Protein AF-A0A9W9Z299-F1 (afdb_monomer_lite)

InterPro domains:
  IPR000742 EGF-like domain [PS00022] (90-101)
  IPR000742 EGF-like domain [PS01186] (90-101)

Foldseek 3Di:
DAQKKKWKFKDDLPTDIDIDGDHDDPDPVCVLVVQVVDCSQVHDPHPDDDDDDPPPIDMFMDIDDRPPDDAQALVVAALQQAGQDPVSFGHHDPQFDDRSSLRHHPDCQQAAFLQFQKWFAQAFQSDDRTPDGHGAPDKDWQWKQDPLDIGGNTFWMGGAAFWWKKKDKPVDTDTDTDHGDDGDRGPVSVLSNVVVRNVVPPDDDDSPDIMTMIMHTHHLPQQNLADRRQWGCNVSHTDGDPPFDDSRRPD

Sequence (251 aa):
MPGRTLTFKGCCPSGNIFHSSINNITNISDIHLWMFDNQDIGGSSGIWYTEWTHWLMDFSVKVEPCPHCTSPNCSGKTCYFGTCGIDGDCQCIRGYSGNDCSTRPSDSANYPSIQYPLILFPDTFFKGTPIKQVSPDTFEVFAKTSQNELVYTYKSMRTLCRRKVTFSRVDHNVQFELPIGRDIEDISSYMTVNDKEGNDLWINYSNAISLSFAVKVADNPTCTNCSDIGGSCCTGSCVCLPGHSGDNCES

Structure (mmCIF, N/CA/C/O backbone):
data_AF-A0A9W9Z299-F1
#
_entry.id   AF-A0A9W9Z299-F1
#
loop_
_atom_site.group_PDB
_atom_site.id
_atom_site.type_symbol
_atom_site.label_atom_id
_atom_site.label_alt_id
_atom_site.label_comp_id
_atom_site.label_asym_id
_atom_site.label_entity_id
_atom_site.label_seq_id
_atom_site.pdbx_PDB_ins_code
_atom_site.Cartn_x
_atom_site.Cartn_y
_atom_site.Cartn_z
_atom_site.occupancy
_atom_site.B_iso_or_equiv
_atom_site.auth_seq_id
_atom_site.auth_comp_id
_atom_site.auth_asym_id
_atom_site.auth_atom_id
_atom_site.pdbx_PDB_model_num
ATOM 1 N N . MET A 1 1 ? -3.390 -19.328 -15.444 1.00 51.25 1 MET A N 1
ATOM 2 C CA . MET A 1 1 ? -2.384 -19.309 -14.354 1.00 51.25 1 MET A CA 1
ATOM 3 C C . MET A 1 1 ? -1.945 -20.737 -14.013 1.00 51.25 1 MET A C 1
ATOM 5 O O . MET A 1 1 ? -2.332 -21.238 -12.966 1.00 51.25 1 MET A O 1
ATOM 9 N N . PRO A 1 2 ? -1.189 -21.430 -14.879 1.00 47.12 2 PRO A N 1
ATOM 10 C CA . PRO A 1 2 ? -0.832 -22.825 -14.620 1.00 47.12 2 PRO A CA 1
ATOM 11 C C . PRO A 1 2 ? 0.143 -22.934 -13.438 1.00 47.12 2 PRO A C 1
ATOM 13 O O . PRO A 1 2 ? 1.105 -22.168 -13.373 1.00 47.12 2 PRO A O 1
ATOM 16 N N . GLY A 1 3 ? -0.104 -23.864 -12.512 1.00 56.09 3 GLY A N 1
ATOM 17 C CA . GLY A 1 3 ? 0.827 -24.189 -11.423 1.00 56.09 3 GLY A CA 1
ATOM 18 C C . GLY A 1 3 ? 0.780 -23.259 -10.207 1.00 56.09 3 GLY A C 1
ATOM 19 O O . GLY A 1 3 ? 1.687 -23.301 -9.377 1.00 56.09 3 GLY A O 1
ATOM 20 N N . ARG A 1 4 ? -0.255 -22.416 -10.080 1.00 60.62 4 ARG A N 1
ATOM 21 C CA . ARG A 1 4 ? -0.474 -21.601 -8.874 1.00 60.62 4 ARG A CA 1
ATOM 22 C C . ARG A 1 4 ? -1.493 -22.266 -7.953 1.00 60.62 4 ARG A C 1
ATOM 24 O O . ARG A 1 4 ? -2.539 -22.726 -8.409 1.00 60.62 4 ARG A O 1
ATOM 31 N N . THR A 1 5 ? -1.198 -22.280 -6.658 1.00 63.25 5 THR A N 1
ATOM 32 C CA . THR A 1 5 ? -2.151 -22.696 -5.623 1.00 63.25 5 THR A CA 1
ATOM 33 C C . THR A 1 5 ? -2.977 -21.493 -5.200 1.00 63.25 5 THR A C 1
ATOM 35 O O . THR A 1 5 ? -2.432 -20.409 -5.002 1.00 63.25 5 THR A O 1
ATOM 38 N N . LEU A 1 6 ? -4.286 -21.668 -5.081 1.00 63.56 6 LEU A N 1
ATOM 39 C CA . LEU A 1 6 ? -5.179 -20.695 -4.478 1.00 63.56 6 LEU A CA 1
ATOM 40 C C . LEU A 1 6 ? -5.653 -21.176 -3.117 1.00 63.56 6 LEU A C 1
ATOM 42 O O . LEU A 1 6 ? -5.857 -22.369 -2.893 1.00 63.56 6 LEU A O 1
ATOM 46 N N . THR A 1 7 ? -5.873 -20.208 -2.244 1.00 62.00 7 THR A N 1
ATOM 47 C CA . THR A 1 7 ? -6.505 -20.387 -0.948 1.00 62.00 7 THR A CA 1
ATOM 48 C C . THR A 1 7 ? -7.821 -19.621 -0.956 1.00 62.00 7 THR A C 1
ATOM 50 O O . THR A 1 7 ? -7.849 -18.425 -1.252 1.00 62.00 7 THR A O 1
ATOM 53 N N . PHE A 1 8 ? -8.904 -20.322 -0.646 1.00 63.56 8 PHE A N 1
ATOM 54 C CA . PHE A 1 8 ? -10.254 -19.788 -0.544 1.00 63.56 8 PHE A CA 1
ATOM 55 C C . PHE A 1 8 ? -10.669 -19.755 0.917 1.00 63.56 8 PHE A C 1
ATOM 57 O O . PHE A 1 8 ? -10.467 -20.727 1.646 1.00 63.56 8 PHE A O 1
ATOM 64 N N . LYS A 1 9 ? -11.289 -18.654 1.329 1.00 59.56 9 LYS A N 1
ATOM 65 C CA . LYS A 1 9 ? -11.904 -18.528 2.646 1.00 59.56 9 LYS A CA 1
ATOM 66 C C . LYS A 1 9 ? -13.344 -18.068 2.487 1.00 59.56 9 LYS A C 1
ATOM 68 O O . LYS A 1 9 ? -13.595 -17.010 1.906 1.00 59.56 9 LYS A O 1
ATOM 73 N N . GLY A 1 10 ? -14.278 -18.880 2.976 1.00 53.56 10 GLY A N 1
ATOM 74 C CA . GLY A 1 10 ? -15.703 -18.550 2.968 1.00 53.56 10 GLY A CA 1
ATOM 75 C C . GLY A 1 10 ? -16.086 -17.803 4.240 1.00 53.56 10 GLY A C 1
ATOM 76 O O . GLY A 1 10 ? -15.861 -18.357 5.304 1.00 53.56 10 GLY A O 1
ATOM 77 N N . CYS A 1 11 ? -16.645 -16.593 4.100 1.00 55.16 11 CYS A N 1
ATOM 78 C CA . CYS A 1 11 ? -17.264 -15.724 5.114 1.00 55.16 11 CYS A CA 1
ATOM 79 C C . CYS A 1 11 ? -16.615 -15.670 6.521 1.00 55.16 11 CYS A C 1
ATOM 81 O O . CYS A 1 11 ? -16.591 -16.642 7.272 1.00 55.16 11 CYS A O 1
ATOM 83 N N . CYS A 1 12 ? -16.240 -14.451 6.931 1.00 47.66 12 CYS A N 1
ATOM 84 C CA . CYS A 1 12 ? -15.819 -14.075 8.285 1.00 47.66 12 CYS A CA 1
ATOM 85 C C . CYS A 1 12 ? -14.468 -14.656 8.778 1.00 47.66 12 CYS A C 1
ATOM 87 O O . CYS A 1 12 ? -13.979 -15.674 8.294 1.00 47.66 12 CYS A O 1
ATOM 89 N N . PRO A 1 13 ? -13.846 -14.005 9.779 1.00 41.41 13 PRO A N 1
ATOM 90 C CA . PRO A 1 13 ? -12.617 -14.423 10.462 1.00 41.41 13 PRO A CA 1
ATOM 91 C C . PRO A 1 13 ? -12.447 -15.911 10.792 1.00 41.41 13 PRO A C 1
ATOM 93 O O . PRO A 1 13 ? -11.350 -16.446 10.645 1.00 41.41 13 PRO A O 1
ATOM 96 N N . SER A 1 14 ? -13.529 -16.567 11.212 1.00 46.19 14 SER A N 1
ATOM 97 C CA . SER A 1 14 ? -13.594 -17.976 11.621 1.00 46.19 14 SER A CA 1
ATOM 98 C C . SER A 1 14 ? -14.082 -18.916 10.512 1.00 46.19 14 SER A C 1
ATOM 100 O O . SER A 1 14 ? -14.388 -20.076 10.780 1.00 46.19 14 SER A O 1
ATOM 102 N N . GLY A 1 15 ? -14.185 -18.414 9.282 1.00 53.38 15 GLY A N 1
ATOM 103 C CA . GLY A 1 15 ? -14.581 -19.178 8.112 1.00 53.38 15 GLY A CA 1
ATOM 104 C C . GLY A 1 15 ? -13.608 -20.304 7.776 1.00 53.38 15 GLY A C 1
ATOM 105 O O . GLY A 1 15 ? -12.403 -20.206 8.020 1.00 53.38 15 GLY A O 1
ATOM 106 N N . ASN A 1 16 ? -14.131 -21.378 7.186 1.00 54.75 16 ASN A N 1
ATOM 107 C CA . ASN A 1 16 ? -13.312 -22.501 6.740 1.00 54.75 16 ASN A CA 1
ATOM 108 C C . ASN A 1 16 ? -12.339 -22.061 5.630 1.00 54.75 16 ASN A C 1
ATOM 110 O O . ASN A 1 16 ? -12.709 -21.297 4.731 1.00 54.75 16 ASN A O 1
ATOM 114 N N . ILE A 1 17 ? -11.104 -22.567 5.699 1.00 59.78 17 ILE A N 1
ATOM 115 C CA . ILE A 1 17 ? -10.032 -22.300 4.733 1.00 59.78 17 ILE A CA 1
ATOM 116 C C . ILE A 1 17 ? -9.823 -23.542 3.867 1.00 59.78 17 ILE A C 1
ATOM 118 O O . ILE A 1 17 ? -9.640 -24.644 4.383 1.00 59.78 17 ILE A O 1
ATOM 122 N N . PHE A 1 18 ? -9.802 -23.345 2.552 1.00 61.00 18 PHE A N 1
ATOM 123 C CA . PHE A 1 18 ? -9.637 -24.402 1.559 1.00 61.00 18 PHE A CA 1
ATOM 124 C C . PHE A 1 18 ? -8.477 -24.072 0.622 1.00 61.00 18 PHE A C 1
ATOM 126 O O . PHE A 1 18 ? -8.319 -22.926 0.205 1.00 61.00 18 PHE A O 1
ATOM 133 N N . HIS A 1 19 ? -7.680 -25.073 0.254 1.00 61.59 19 HIS A N 1
ATOM 134 C CA . HIS A 1 19 ? -6.548 -24.920 -0.663 1.00 61.59 19 HIS A CA 1
ATOM 135 C C . HIS A 1 19 ? -6.780 -25.739 -1.932 1.00 61.59 19 HIS A C 1
ATOM 137 O O . HIS A 1 19 ? -7.192 -26.894 -1.846 1.00 61.59 19 HIS A O 1
ATOM 143 N N . SER A 1 20 ? -6.487 -25.173 -3.105 1.00 59.75 20 SER A N 1
ATOM 144 C CA . SER A 1 20 ? -6.583 -25.898 -4.377 1.00 59.75 20 SER A CA 1
ATOM 145 C C . SER A 1 20 ? -5.561 -25.416 -5.407 1.00 59.75 20 SER A C 1
ATOM 147 O O . SER A 1 20 ? -5.263 -24.226 -5.499 1.00 59.75 20 SER A O 1
ATOM 149 N N . SER A 1 21 ? -5.003 -26.338 -6.193 1.00 59.91 21 SER A N 1
ATOM 150 C CA . SER A 1 21 ? -4.062 -26.029 -7.276 1.00 59.91 21 SER A CA 1
ATOM 151 C C . SER A 1 21 ? -4.802 -25.852 -8.598 1.00 59.91 21 SER A C 1
ATOM 153 O O . SER A 1 21 ? -5.547 -26.729 -9.027 1.00 59.91 21 SER A O 1
ATOM 155 N N . ILE A 1 22 ? -4.569 -24.727 -9.276 1.00 56.88 22 ILE A N 1
ATOM 156 C CA . ILE A 1 22 ? -5.253 -24.414 -10.528 1.00 56.88 22 ILE A CA 1
ATOM 157 C C . ILE A 1 22 ? -4.383 -24.764 -11.725 1.00 56.88 22 ILE A C 1
ATOM 159 O O . ILE A 1 22 ? -3.324 -24.173 -11.947 1.00 56.88 22 ILE A O 1
ATOM 163 N N . ASN A 1 23 ? -4.920 -25.643 -12.567 1.00 54.34 23 ASN A N 1
ATOM 164 C CA . ASN A 1 23 ? -4.335 -25.960 -13.867 1.00 54.34 23 ASN A CA 1
ATOM 165 C C . ASN A 1 23 ? -5.161 -25.408 -15.046 1.00 54.34 23 ASN A C 1
ATOM 167 O O . ASN A 1 23 ? -4.580 -25.122 -16.088 1.00 54.34 23 ASN A O 1
ATOM 171 N N . ASN A 1 24 ? -6.469 -25.153 -14.866 1.00 52.16 24 ASN A N 1
ATOM 172 C CA . ASN A 1 24 ? -7.410 -24.878 -15.969 1.00 52.16 24 ASN A CA 1
ATOM 173 C C . ASN A 1 24 ? -8.216 -23.565 -15.864 1.00 52.16 24 ASN A C 1
ATOM 175 O O . ASN A 1 24 ? -9.194 -23.408 -16.589 1.00 52.16 24 ASN A O 1
ATOM 179 N N . ILE A 1 25 ? -7.829 -22.597 -15.021 1.00 51.66 25 ILE A N 1
ATOM 180 C CA . ILE A 1 25 ? -8.452 -21.258 -15.062 1.00 51.66 25 ILE A CA 1
ATOM 181 C C . ILE A 1 25 ? -7.645 -20.339 -15.982 1.00 51.66 25 ILE A C 1
ATOM 183 O O . ILE A 1 25 ? -6.499 -19.954 -15.696 1.00 51.66 25 ILE A O 1
ATOM 187 N N . THR A 1 26 ? -8.271 -20.002 -17.108 1.00 46.88 26 THR A N 1
ATOM 188 C CA . THR A 1 26 ? -7.786 -19.048 -18.111 1.00 46.88 26 THR A CA 1
ATOM 189 C C . THR A 1 26 ? -8.277 -17.624 -17.846 1.00 46.88 26 THR A C 1
ATOM 191 O O . THR A 1 26 ? -7.596 -16.688 -18.256 1.00 46.88 26 THR A O 1
ATOM 194 N N . ASN A 1 27 ? -9.381 -17.448 -17.107 1.00 48.78 27 ASN A N 1
ATOM 195 C CA . ASN A 1 27 ? -9.956 -16.145 -16.771 1.00 48.78 27 ASN A CA 1
ATOM 196 C C . ASN A 1 27 ? -10.370 -16.058 -15.289 1.00 48.78 27 ASN A C 1
ATOM 198 O O . ASN A 1 27 ? -11.120 -16.896 -14.797 1.00 48.78 27 ASN A O 1
ATOM 202 N N . ILE A 1 28 ? -9.891 -15.032 -14.578 1.00 51.31 28 ILE A N 1
ATOM 203 C CA . ILE A 1 28 ? -10.188 -14.807 -13.154 1.00 51.31 28 ILE A CA 1
ATOM 204 C C . ILE A 1 28 ? -11.624 -14.317 -12.915 1.00 51.31 28 ILE A C 1
ATOM 206 O O . ILE A 1 28 ? -12.142 -14.474 -11.813 1.00 51.31 28 ILE A O 1
ATOM 210 N N . SER A 1 29 ? -12.280 -13.759 -13.939 1.00 46.81 29 SER A N 1
ATOM 211 C CA . SER A 1 29 ? -13.658 -13.258 -13.851 1.00 46.81 29 SER A CA 1
ATOM 212 C C . SER A 1 29 ? -14.671 -14.355 -13.502 1.00 46.81 29 SER A C 1
ATOM 214 O O . SER A 1 29 ? -15.644 -14.074 -12.810 1.00 46.81 29 SER A O 1
ATOM 216 N N . ASP A 1 30 ? -14.399 -15.607 -13.882 1.00 53.06 30 ASP A N 1
ATOM 217 C CA . ASP A 1 30 ? -15.306 -16.751 -13.698 1.00 53.06 30 ASP A CA 1
ATOM 218 C C . ASP A 1 30 ? -14.888 -17.662 -12.537 1.00 53.06 30 ASP A C 1
ATOM 220 O O . ASP A 1 30 ? -15.377 -18.780 -12.392 1.00 53.06 30 ASP A O 1
ATOM 224 N N . ILE A 1 31 ? -13.966 -17.205 -11.684 1.00 58.47 31 ILE A N 1
ATOM 225 C CA . ILE A 1 31 ? -13.416 -18.034 -10.607 1.00 58.47 31 ILE A CA 1
ATOM 226 C C . ILE A 1 31 ? -14.482 -18.475 -9.599 1.00 58.47 31 ILE A C 1
ATOM 228 O O . ILE A 1 31 ? -14.431 -19.593 -9.098 1.00 58.47 31 IL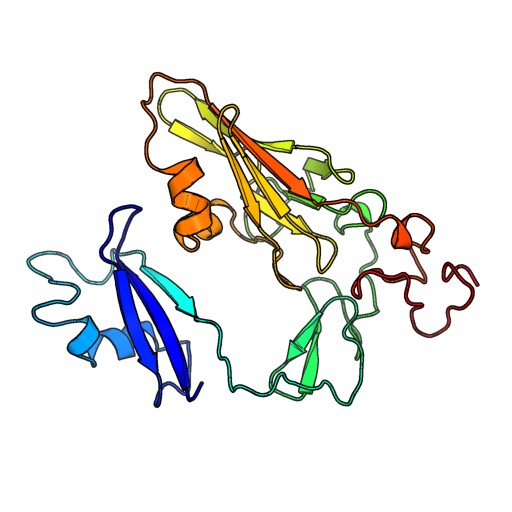E A O 1
ATOM 232 N N . HIS A 1 32 ? -15.480 -17.621 -9.369 1.00 55.06 32 HIS A N 1
ATOM 233 C CA . HIS A 1 32 ? -16.642 -17.919 -8.543 1.00 55.06 32 HIS A CA 1
ATOM 234 C C . HIS A 1 32 ? -17.490 -19.055 -9.139 1.00 55.06 32 HIS A C 1
ATOM 236 O O . HIS A 1 32 ? -17.930 -19.916 -8.391 1.00 55.06 32 HIS A O 1
ATOM 242 N N . LEU A 1 33 ? -17.657 -19.117 -10.469 1.00 57.88 33 LEU A N 1
ATOM 243 C CA . LEU A 1 33 ? -18.349 -20.214 -11.162 1.00 57.88 33 LEU A CA 1
ATOM 244 C C . LEU A 1 33 ? -17.532 -21.507 -11.115 1.00 57.88 33 LEU A C 1
ATOM 246 O O . LEU A 1 33 ? -18.054 -22.557 -10.753 1.00 57.88 33 LEU A O 1
ATOM 250 N N . TRP A 1 34 ? -16.228 -21.413 -11.389 1.00 60.16 34 TRP A N 1
ATOM 251 C CA . TRP A 1 34 ? -15.322 -22.561 -11.343 1.00 60.16 34 TRP A CA 1
ATOM 252 C C . TRP A 1 34 ? -15.321 -23.254 -9.973 1.00 60.16 34 TRP A C 1
ATOM 254 O O . TRP A 1 34 ? -15.270 -24.481 -9.909 1.00 60.16 34 TRP A O 1
ATOM 264 N N . MET A 1 35 ? -15.418 -22.498 -8.873 1.00 57.81 35 MET A N 1
ATOM 265 C CA . MET A 1 35 ? -15.508 -23.067 -7.522 1.00 57.81 35 MET A CA 1
ATOM 266 C C . MET A 1 35 ? -16.731 -23.976 -7.332 1.00 57.81 35 MET A C 1
ATOM 268 O O . MET A 1 35 ? -16.624 -24.969 -6.615 1.00 57.81 35 MET A O 1
ATOM 272 N N . PHE A 1 36 ? -17.867 -23.668 -7.968 1.00 54.81 36 PHE A N 1
ATOM 273 C CA . PHE A 1 36 ? -19.086 -24.481 -7.867 1.00 54.81 36 PHE A CA 1
ATOM 274 C C . PHE A 1 36 ? -18.987 -25.793 -8.653 1.00 54.81 36 PHE A C 1
ATOM 276 O O . PHE A 1 36 ? -19.553 -26.801 -8.235 1.00 54.81 36 PHE A O 1
ATOM 283 N N . ASP A 1 37 ? -18.223 -25.800 -9.744 1.00 54.41 37 ASP A N 1
ATOM 284 C CA . ASP A 1 37 ? -18.068 -26.966 -10.618 1.00 54.41 37 ASP A CA 1
ATOM 285 C C . ASP A 1 37 ? -16.970 -27.947 -10.149 1.00 54.41 37 ASP A C 1
ATOM 287 O O . ASP A 1 37 ? -16.841 -29.041 -10.700 1.00 54.41 37 ASP A O 1
ATOM 291 N N . ASN A 1 38 ? -16.178 -27.596 -9.123 1.00 56.25 38 ASN A N 1
ATOM 292 C CA . ASN A 1 38 ? -15.084 -28.427 -8.599 1.00 56.25 38 ASN A CA 1
ATOM 293 C C . ASN A 1 38 ? -15.381 -28.901 -7.163 1.00 56.25 38 ASN A C 1
ATOM 295 O O . ASN A 1 38 ? -15.132 -28.202 -6.176 1.00 56.25 38 ASN A O 1
ATOM 299 N N . GLN A 1 39 ? -15.894 -30.133 -7.053 1.00 48.25 39 GLN A N 1
ATOM 300 C CA . GLN A 1 39 ? -16.365 -30.755 -5.804 1.00 48.25 39 GLN A CA 1
ATOM 301 C C . GLN A 1 39 ? -15.311 -30.873 -4.691 1.00 48.25 39 GLN A C 1
ATOM 303 O O . GLN A 1 39 ? -15.684 -30.981 -3.528 1.00 48.25 39 GLN A O 1
ATOM 308 N N . ASP A 1 40 ? -14.018 -30.789 -4.990 1.00 50.66 40 ASP A N 1
ATOM 309 C CA . ASP A 1 40 ? -12.967 -30.833 -3.960 1.00 50.66 40 ASP A CA 1
ATOM 310 C C . ASP A 1 40 ? -12.959 -29.567 -3.077 1.00 50.66 40 ASP A C 1
ATOM 312 O O . ASP A 1 40 ? -12.438 -29.576 -1.963 1.00 50.66 40 ASP A O 1
ATOM 316 N N . ILE A 1 41 ? -13.577 -28.482 -3.562 1.00 51.38 41 ILE A N 1
ATOM 317 C CA . ILE A 1 41 ? -13.757 -27.205 -2.856 1.00 51.38 41 ILE A CA 1
ATOM 318 C C . ILE A 1 41 ? -15.210 -27.063 -2.355 1.00 51.38 41 ILE A C 1
ATOM 320 O O . ILE A 1 41 ? -15.439 -26.532 -1.266 1.00 51.38 41 ILE A O 1
ATOM 324 N N . GLY A 1 42 ? -16.192 -27.576 -3.109 1.00 44.31 42 GLY A N 1
ATOM 325 C CA . GLY A 1 42 ? -17.631 -27.485 -2.795 1.00 44.31 42 GLY A CA 1
ATOM 326 C C . GLY A 1 42 ? -18.295 -28.729 -2.168 1.00 44.31 42 GLY A C 1
ATOM 327 O O . GLY A 1 42 ? -19.511 -28.739 -2.013 1.00 44.31 42 GLY A O 1
ATOM 328 N N . GLY A 1 43 ? -17.549 -29.801 -1.874 1.00 41.91 43 GLY A N 1
ATOM 329 C CA . GLY A 1 43 ? -18.084 -31.129 -1.519 1.00 41.91 43 GLY A CA 1
ATOM 330 C C . GLY A 1 43 ? -18.090 -31.483 -0.026 1.00 41.91 43 GLY A C 1
ATOM 331 O O . GLY A 1 43 ? -18.078 -30.616 0.841 1.00 41.91 43 GLY A O 1
ATOM 332 N N . SER A 1 44 ? -18.091 -32.790 0.292 1.00 40.09 44 SER A N 1
ATOM 333 C CA . SER A 1 44 ? -18.405 -33.335 1.629 1.00 40.09 44 SER A CA 1
ATOM 334 C C . SER A 1 44 ? -17.436 -32.960 2.769 1.00 40.09 44 SER A C 1
ATOM 336 O O . SER A 1 44 ? -17.750 -33.170 3.939 1.00 40.09 44 SER A O 1
ATOM 338 N N . SER A 1 45 ? -16.284 -32.388 2.439 1.00 40.50 45 SER A N 1
ATOM 339 C CA . SER A 1 45 ? -15.280 -31.814 3.351 1.00 40.50 45 SER A CA 1
ATOM 340 C C . SER A 1 45 ? -14.937 -30.355 2.994 1.00 40.50 45 SER A C 1
ATOM 342 O O . SER A 1 45 ? -13.981 -29.796 3.524 1.00 40.50 45 SER A O 1
ATOM 344 N N . GLY A 1 46 ? -15.708 -29.771 2.070 1.00 46.31 46 GLY A N 1
ATOM 345 C CA . GLY A 1 46 ? -15.619 -28.420 1.520 1.00 46.31 46 GLY A CA 1
ATOM 346 C C . GLY A 1 46 ? -16.650 -27.462 2.132 1.00 46.31 46 GLY A C 1
ATOM 347 O O . GLY A 1 46 ? -17.148 -27.683 3.239 1.00 46.31 46 GLY A O 1
ATOM 348 N N . ILE A 1 47 ? -16.993 -26.391 1.410 1.00 46.38 47 ILE A N 1
ATOM 349 C CA . ILE A 1 47 ? -18.062 -25.456 1.802 1.00 46.38 47 ILE A CA 1
ATOM 350 C C . ILE A 1 47 ? -19.412 -26.198 1.744 1.00 46.38 47 ILE A C 1
ATOM 352 O O . ILE A 1 47 ? -19.989 -26.353 0.673 1.00 46.38 47 ILE A O 1
ATOM 356 N N . TRP A 1 48 ? -19.917 -26.684 2.884 1.00 43.03 48 TRP A N 1
ATOM 357 C CA . TRP A 1 48 ? -21.245 -27.305 2.961 1.00 43.03 48 TRP A CA 1
ATOM 358 C C . TRP A 1 48 ? -22.355 -26.259 2.998 1.00 43.03 48 TRP A C 1
ATOM 360 O O . TRP A 1 48 ? -22.350 -25.353 3.833 1.00 43.03 48 TRP A O 1
ATOM 370 N N . TYR A 1 49 ? -23.353 -26.459 2.142 1.00 47.91 49 TYR A N 1
ATOM 371 C CA . TYR A 1 49 ? -24.571 -25.663 2.080 1.00 47.91 49 TYR A CA 1
ATOM 372 C C . TYR A 1 49 ? -25.726 -26.489 2.626 1.00 47.91 49 TYR A C 1
ATOM 374 O O . TYR A 1 49 ? -26.052 -27.531 2.061 1.00 47.91 49 TYR A O 1
ATOM 382 N N . THR A 1 50 ? -26.377 -26.026 3.688 1.00 39.00 50 THR A N 1
ATOM 383 C CA . THR A 1 50 ? -27.697 -26.565 4.034 1.00 39.00 50 THR A CA 1
ATOM 384 C C . THR A 1 50 ? -28.821 -25.579 3.749 1.00 39.00 50 THR A C 1
ATOM 386 O O . THR A 1 50 ? -29.882 -26.047 3.361 1.00 39.00 50 THR A O 1
ATOM 389 N N . GLU A 1 51 ? -28.634 -24.250 3.853 1.00 41.59 51 GLU A N 1
ATOM 390 C CA . GLU A 1 51 ? -29.802 -23.336 3.817 1.00 41.59 51 GLU A CA 1
ATOM 391 C C . GLU A 1 51 ? -29.595 -21.911 3.245 1.00 41.59 51 GLU A C 1
ATOM 393 O O . GLU A 1 51 ? -30.505 -21.092 3.345 1.00 41.59 51 GLU A O 1
ATOM 398 N N . TRP A 1 52 ? -28.448 -21.552 2.650 1.00 39.50 52 TRP A N 1
ATOM 399 C CA . TRP A 1 52 ? -28.186 -20.154 2.243 1.00 39.50 52 TRP A CA 1
ATOM 400 C C . TRP A 1 52 ? -28.120 -19.977 0.723 1.00 39.50 52 TRP A C 1
ATOM 402 O O . TRP A 1 52 ? -27.380 -20.675 0.031 1.00 39.50 52 TRP A O 1
ATOM 412 N N . THR A 1 53 ? -28.873 -19.011 0.188 1.00 42.56 53 THR A N 1
ATOM 413 C CA . THR A 1 53 ? -28.787 -18.634 -1.227 1.00 42.56 53 THR A CA 1
ATOM 414 C C . THR A 1 53 ? -27.409 -18.034 -1.515 1.00 42.56 53 THR A C 1
ATOM 416 O O . THR A 1 53 ? -27.064 -16.994 -0.957 1.00 42.56 53 THR A O 1
ATOM 419 N N . HIS A 1 54 ? -26.663 -18.668 -2.420 1.00 43.38 54 HIS A N 1
ATOM 420 C CA . HIS A 1 54 ? -25.403 -18.266 -3.074 1.00 43.38 54 HIS A CA 1
ATOM 421 C C . HIS A 1 54 ? -25.104 -16.758 -3.281 1.00 43.38 54 HIS A C 1
ATOM 423 O O . HIS A 1 54 ? -23.940 -16.407 -3.436 1.00 43.38 54 HIS A O 1
ATOM 429 N N . TRP A 1 55 ? -26.094 -15.861 -3.263 1.00 43.59 55 TRP A N 1
ATOM 430 C CA . TRP A 1 55 ? -25.949 -14.426 -3.555 1.00 43.59 55 TRP A CA 1
ATOM 431 C C . TRP A 1 55 ? -25.565 -13.538 -2.355 1.00 43.59 55 TRP A C 1
ATOM 433 O O . TRP A 1 55 ? -25.399 -12.336 -2.536 1.00 43.59 55 TRP A O 1
ATOM 443 N N . LEU A 1 56 ? -25.480 -14.083 -1.135 1.00 45.41 56 LEU A N 1
ATOM 444 C CA . LEU A 1 56 ? -25.303 -13.305 0.108 1.00 45.41 56 LEU A CA 1
ATOM 445 C C . LEU A 1 56 ? -23.952 -13.545 0.814 1.00 45.41 56 LEU A C 1
ATOM 447 O O . LEU A 1 56 ? -23.856 -13.345 2.023 1.00 45.41 56 LEU A O 1
ATOM 451 N N . MET A 1 57 ? -22.918 -14.008 0.103 1.00 52.03 57 MET A N 1
ATOM 452 C CA . MET A 1 57 ? -21.635 -14.382 0.717 1.00 52.03 57 MET A CA 1
ATOM 453 C C . MET A 1 57 ? -20.452 -13.591 0.163 1.00 52.03 57 MET A C 1
ATOM 455 O O . MET A 1 57 ? -20.241 -13.546 -1.048 1.00 52.03 57 MET A O 1
ATOM 459 N N . ASP A 1 58 ? -19.625 -13.088 1.080 1.00 51.66 58 ASP A N 1
ATOM 460 C CA . ASP A 1 58 ? -18.292 -12.570 0.788 1.00 51.66 58 ASP A CA 1
ATOM 461 C C . ASP A 1 58 ? -17.258 -13.701 0.885 1.00 51.66 58 ASP A C 1
ATOM 463 O O . ASP A 1 58 ? -17.227 -14.473 1.853 1.00 51.66 58 ASP A O 1
ATOM 467 N N . PHE A 1 59 ? -16.396 -13.804 -0.125 1.00 55.06 59 PHE A N 1
ATOM 468 C CA . PHE A 1 59 ? -15.304 -14.771 -0.177 1.00 55.06 59 PHE A CA 1
ATOM 469 C C . PHE A 1 59 ? -13.977 -14.068 -0.443 1.00 55.06 59 PHE A C 1
ATOM 471 O O . PHE A 1 59 ? -13.871 -13.176 -1.285 1.00 55.06 59 PHE A O 1
ATOM 478 N N . SER A 1 60 ? -12.945 -14.520 0.263 1.00 56.03 60 SER A N 1
ATOM 479 C CA . SER A 1 60 ? -11.576 -14.048 0.080 1.00 56.03 60 SER A CA 1
ATOM 480 C C . SER A 1 60 ? -10.796 -15.072 -0.733 1.00 56.03 60 SER A C 1
ATOM 482 O O . SER A 1 60 ? -10.759 -16.255 -0.384 1.00 56.03 60 SER A O 1
ATOM 484 N N . VAL A 1 61 ? -10.152 -14.617 -1.809 1.00 58.19 61 VAL A N 1
ATOM 485 C CA . VAL A 1 61 ? -9.267 -15.443 -2.640 1.00 58.19 61 VAL A CA 1
ATOM 486 C C . VAL A 1 61 ? -7.836 -14.951 -2.482 1.00 58.19 61 VAL A C 1
ATOM 488 O O . VAL A 1 61 ? -7.531 -13.788 -2.745 1.00 58.19 61 VAL A O 1
ATOM 491 N N . LYS A 1 62 ? -6.935 -15.853 -2.095 1.00 59.47 62 LYS A N 1
ATOM 492 C CA . LYS A 1 62 ? -5.497 -15.600 -2.020 1.00 59.47 62 LYS A CA 1
ATOM 493 C C . LYS A 1 62 ? -4.770 -16.473 -3.037 1.00 59.47 62 LYS A C 1
ATOM 495 O O . LYS A 1 62 ? -4.942 -17.686 -3.060 1.00 59.47 62 LYS A O 1
ATOM 500 N N . VAL A 1 63 ? -3.919 -15.859 -3.856 1.00 64.06 63 VAL A N 1
ATOM 501 C CA . VAL A 1 63 ? -2.989 -16.575 -4.740 1.00 64.06 63 VAL A CA 1
ATOM 502 C C . VAL A 1 63 ? -1.704 -16.858 -3.967 1.00 64.06 63 VAL A C 1
ATOM 504 O O . VAL A 1 63 ? -1.050 -15.925 -3.500 1.00 64.06 63 VAL A O 1
ATOM 507 N N . GLU A 1 64 ? -1.336 -18.128 -3.827 1.00 59.69 64 GLU A N 1
ATOM 508 C CA . GLU A 1 64 ? -0.087 -18.523 -3.181 1.00 59.69 64 GLU A CA 1
ATOM 509 C C . GLU A 1 64 ? 1.131 -18.204 -4.069 1.00 59.69 64 GLU A C 1
ATOM 511 O O . GLU A 1 64 ? 1.033 -18.199 -5.306 1.00 59.69 64 GLU A O 1
ATOM 516 N N . PRO A 1 65 ? 2.303 -17.945 -3.459 1.00 56.69 65 PRO A N 1
ATOM 517 C CA . PRO A 1 65 ? 3.550 -17.775 -4.192 1.00 56.69 65 PRO A CA 1
ATOM 518 C C . PRO A 1 65 ? 3.836 -18.986 -5.088 1.00 56.69 65 PRO A C 1
ATOM 520 O O . PRO A 1 65 ? 3.661 -20.128 -4.671 1.00 56.69 65 PRO A O 1
ATOM 523 N N . CYS A 1 66 ? 4.304 -18.738 -6.312 1.00 62.69 66 CYS A N 1
ATOM 524 C CA . CYS A 1 66 ? 4.668 -19.781 -7.269 1.00 62.69 66 CYS A CA 1
ATOM 525 C C . CYS A 1 66 ? 6.198 -19.936 -7.318 1.00 62.69 66 CYS A C 1
ATOM 527 O O . CYS A 1 66 ? 6.856 -19.077 -7.909 1.00 62.69 66 CYS A O 1
ATOM 529 N N . PRO A 1 67 ? 6.780 -21.005 -6.742 1.00 55.34 67 PRO A N 1
ATOM 530 C CA . PRO A 1 67 ? 8.236 -21.150 -6.622 1.00 55.34 67 PRO A CA 1
ATOM 531 C C . PRO A 1 67 ? 8.958 -21.341 -7.963 1.00 55.34 67 PRO A C 1
ATOM 533 O O . PRO A 1 67 ? 10.139 -21.032 -8.075 1.00 55.34 67 PRO A O 1
ATOM 536 N N . HIS A 1 68 ? 8.253 -21.851 -8.979 1.00 65.69 68 HIS A N 1
ATOM 537 C CA . HIS A 1 68 ? 8.813 -22.196 -10.293 1.00 65.69 68 HIS A CA 1
ATOM 538 C C . HIS A 1 68 ? 8.282 -21.323 -11.436 1.00 65.69 68 HIS A C 1
ATOM 540 O O . HIS A 1 68 ? 8.546 -21.600 -12.603 1.00 65.69 68 HIS A O 1
ATOM 546 N N . CYS A 1 69 ? 7.536 -20.263 -11.125 1.00 64.81 69 CYS A N 1
ATOM 547 C CA . CYS A 1 69 ? 7.123 -19.303 -12.136 1.00 64.81 69 CYS A CA 1
ATOM 548 C C . CYS A 1 69 ? 8.290 -18.360 -12.438 1.00 64.81 69 CYS A C 1
ATOM 550 O O . CYS A 1 69 ? 8.815 -17.707 -11.536 1.00 64.81 69 CYS A O 1
ATOM 552 N N . THR A 1 70 ? 8.667 -18.233 -13.708 1.00 60.28 70 THR A N 1
ATOM 553 C CA . THR A 1 70 ? 9.576 -17.167 -14.137 1.00 60.28 70 THR A CA 1
ATOM 554 C C . THR A 1 70 ? 8.886 -15.823 -13.947 1.00 60.28 70 THR A C 1
ATOM 556 O O . THR A 1 70 ? 7.786 -15.609 -14.464 1.00 60.28 70 THR A O 1
ATOM 559 N N . SER A 1 71 ? 9.518 -14.923 -13.190 1.00 58.91 71 SER A N 1
ATOM 560 C CA . SER A 1 71 ? 9.049 -13.542 -13.086 1.00 58.91 71 SER A CA 1
ATOM 561 C C . SER A 1 71 ? 9.022 -12.931 -14.486 1.00 58.91 71 SER A C 1
ATOM 563 O O . SER A 1 71 ? 10.003 -13.104 -15.220 1.00 58.91 71 SER A O 1
ATOM 565 N N . PRO A 1 72 ? 7.955 -12.208 -14.862 1.00 64.19 72 PRO A N 1
ATOM 566 C CA . PRO A 1 72 ? 7.990 -11.389 -16.058 1.00 64.19 72 PRO A CA 1
ATOM 567 C C . PRO A 1 72 ? 9.231 -10.493 -16.006 1.00 64.19 72 PRO A C 1
ATOM 569 O O . PRO A 1 72 ? 9.531 -9.890 -14.970 1.00 64.19 72 PRO A O 1
ATOM 572 N N . ASN A 1 73 ? 9.989 -10.484 -17.098 1.00 68.44 73 ASN A N 1
ATOM 573 C CA . ASN A 1 73 ? 11.145 -9.620 -17.270 1.00 68.44 73 ASN A CA 1
ATOM 574 C C . ASN A 1 73 ? 10.738 -8.586 -18.31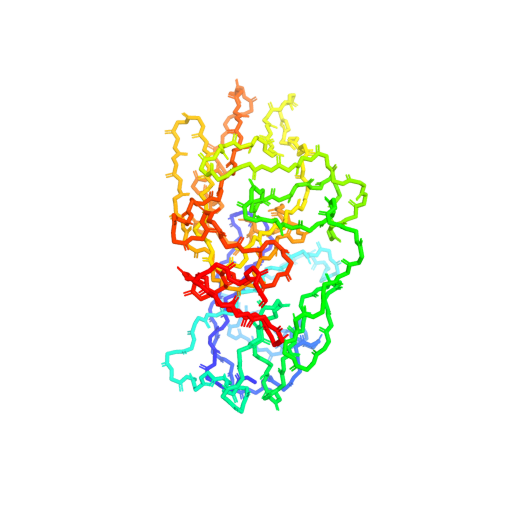2 1.00 68.44 73 ASN A C 1
ATOM 576 O O . ASN A 1 73 ? 10.566 -8.948 -19.473 1.00 68.44 73 ASN A O 1
ATOM 580 N N . CYS A 1 74 ? 10.538 -7.338 -17.884 1.00 80.25 74 CYS A N 1
ATOM 581 C CA . CYS A 1 74 ? 9.993 -6.239 -18.685 1.00 80.25 74 CYS A CA 1
ATOM 582 C C . CYS A 1 74 ? 10.983 -5.747 -19.746 1.00 80.25 74 CYS A C 1
ATOM 584 O O . CYS A 1 74 ? 11.352 -4.577 -19.797 1.00 80.25 74 CYS A O 1
ATOM 586 N N . SER A 1 75 ? 11.498 -6.667 -20.562 1.00 81.44 75 SER A N 1
ATOM 587 C CA . SER A 1 75 ? 12.591 -6.448 -21.506 1.00 81.44 75 SER A CA 1
ATOM 588 C C . SER A 1 75 ? 13.827 -5.806 -20.856 1.00 81.44 75 SER A C 1
ATOM 590 O O . SER A 1 75 ? 14.489 -4.974 -21.469 1.00 81.44 75 SER A O 1
ATOM 592 N N . GLY A 1 76 ? 14.115 -6.141 -19.591 1.00 77.75 76 GLY A N 1
ATOM 593 C CA . GLY A 1 76 ? 15.203 -5.536 -18.815 1.00 77.75 76 GLY A CA 1
ATOM 594 C C . GLY A 1 76 ? 14.941 -4.108 -18.318 1.00 77.75 76 GLY A C 1
ATOM 595 O O . GLY A 1 76 ? 15.844 -3.501 -17.750 1.00 77.75 76 GLY A O 1
ATOM 596 N N . LYS A 1 77 ? 13.734 -3.561 -18.512 1.00 79.25 77 LYS A N 1
ATOM 597 C CA . LYS A 1 77 ? 13.346 -2.238 -18.007 1.00 79.25 77 LYS A CA 1
ATOM 598 C C . LYS A 1 77 ? 12.976 -2.303 -16.528 1.00 79.25 77 LYS A C 1
ATOM 600 O O . LYS A 1 77 ? 12.352 -3.260 -16.064 1.00 79.25 77 LYS A O 1
ATOM 605 N N . THR A 1 78 ? 13.289 -1.230 -15.813 1.00 81.94 78 THR A N 1
ATOM 606 C CA . THR A 1 78 ? 12.806 -1.000 -14.450 1.00 81.94 78 THR A CA 1
ATOM 607 C C . THR A 1 78 ? 11.456 -0.292 -14.515 1.00 81.94 78 THR A C 1
ATOM 609 O O . THR A 1 78 ? 11.377 0.824 -15.013 1.00 81.94 78 THR A O 1
ATOM 612 N N . CYS A 1 79 ? 10.394 -0.915 -14.002 1.00 82.19 79 CYS A N 1
ATOM 613 C CA . CYS A 1 79 ? 9.100 -0.250 -13.833 1.00 82.19 79 CYS A CA 1
ATOM 614 C C . CYS A 1 79 ? 9.128 0.563 -12.534 1.00 82.19 79 CYS A C 1
ATOM 616 O O . CYS A 1 79 ? 8.926 0.002 -11.458 1.00 82.19 79 CYS A O 1
ATOM 618 N N . TYR A 1 80 ? 9.430 1.861 -12.618 1.00 81.56 80 TYR A N 1
ATOM 619 C CA . TYR A 1 80 ? 9.694 2.694 -11.440 1.00 81.56 80 TYR A CA 1
ATOM 620 C C . TYR A 1 80 ? 8.465 2.828 -10.536 1.00 81.56 80 TYR A C 1
ATOM 622 O O . TYR A 1 80 ? 8.544 2.507 -9.355 1.00 81.56 80 TYR A O 1
ATOM 630 N N . PHE A 1 81 ? 7.321 3.245 -11.083 1.00 79.94 81 PHE A N 1
ATOM 631 C CA . PHE A 1 81 ? 6.061 3.384 -10.340 1.00 79.94 81 PHE A CA 1
ATOM 632 C C . PHE A 1 81 ? 5.010 2.394 -10.858 1.00 79.94 81 PHE A C 1
ATOM 634 O O . PHE A 1 81 ? 3.894 2.757 -11.232 1.00 79.94 81 PHE A O 1
ATOM 641 N N . GLY A 1 82 ? 5.397 1.121 -10.941 1.00 77.00 82 GLY A N 1
ATOM 642 C CA . GLY A 1 82 ? 4.588 0.065 -11.537 1.00 77.00 82 GLY A CA 1
ATOM 643 C C . GLY A 1 82 ? 5.066 -1.332 -11.170 1.00 77.00 82 GLY A C 1
ATOM 644 O O . GLY A 1 82 ? 6.041 -1.521 -10.444 1.00 77.00 82 GLY A O 1
ATOM 645 N N . THR A 1 83 ? 4.374 -2.331 -11.702 1.00 77.00 83 THR A N 1
ATOM 646 C CA . THR A 1 83 ? 4.818 -3.727 -11.656 1.00 77.00 83 THR A CA 1
ATOM 647 C C . THR A 1 83 ? 5.051 -4.237 -13.066 1.00 77.00 83 THR A C 1
ATOM 649 O O . THR A 1 83 ? 4.496 -3.706 -14.025 1.00 77.00 83 THR A O 1
ATOM 652 N N . CYS A 1 84 ? 5.896 -5.256 -13.204 1.00 76.69 84 CYS A N 1
ATOM 653 C CA . CYS A 1 84 ? 6.085 -5.878 -14.502 1.00 76.69 84 CYS A CA 1
ATOM 654 C C . CYS A 1 84 ? 4.891 -6.784 -14.824 1.00 76.69 84 CYS A C 1
ATOM 656 O O . CYS A 1 84 ? 4.635 -7.753 -14.102 1.00 76.69 84 CYS A O 1
ATOM 658 N N . GLY A 1 85 ? 4.157 -6.440 -15.881 1.00 72.25 85 GLY A N 1
ATOM 659 C CA . GLY A 1 85 ? 3.013 -7.195 -16.365 1.00 72.25 85 GLY A CA 1
ATOM 660 C C . GLY A 1 85 ? 3.420 -8.521 -16.995 1.00 72.25 85 GLY A C 1
ATOM 661 O O . GLY A 1 85 ? 4.562 -8.728 -17.404 1.00 72.25 85 GLY A O 1
ATOM 662 N N . ILE A 1 86 ? 2.466 -9.448 -17.072 1.00 68.75 86 ILE A N 1
ATOM 663 C CA . ILE A 1 86 ? 2.669 -10.765 -17.700 1.00 68.75 86 ILE A CA 1
ATOM 664 C C . ILE A 1 86 ? 2.887 -10.681 -19.218 1.00 68.75 86 ILE A C 1
ATOM 666 O O . ILE A 1 86 ? 3.387 -11.628 -19.815 1.00 68.75 86 ILE A O 1
ATOM 670 N N . ASP A 1 87 ? 2.506 -9.559 -19.819 1.00 74.31 87 ASP A N 1
ATOM 671 C CA . ASP A 1 87 ? 2.721 -9.181 -21.215 1.00 74.31 87 ASP A CA 1
ATOM 672 C C . ASP A 1 87 ? 4.145 -8.670 -21.486 1.00 74.31 87 ASP A C 1
ATOM 674 O O . ASP A 1 87 ? 4.532 -8.522 -22.642 1.00 74.31 87 ASP A O 1
ATOM 678 N N . GLY A 1 88 ? 4.952 -8.463 -20.440 1.00 77.75 88 GLY A N 1
ATOM 679 C CA . GLY A 1 88 ? 6.310 -7.933 -20.559 1.00 77.75 88 GLY A CA 1
ATOM 680 C C . GLY A 1 88 ? 6.378 -6.406 -20.599 1.00 77.75 88 GLY A C 1
ATOM 681 O O . GLY A 1 88 ? 7.474 -5.865 -20.765 1.00 77.75 88 GLY A O 1
ATOM 682 N N . ASP A 1 89 ? 5.248 -5.724 -20.394 1.00 83.56 89 ASP A N 1
ATOM 683 C CA . ASP A 1 89 ? 5.161 -4.270 -20.295 1.00 83.56 89 ASP A CA 1
ATOM 684 C C . ASP A 1 89 ? 4.978 -3.811 -18.842 1.00 83.56 89 ASP A C 1
ATOM 686 O O . ASP A 1 89 ? 4.504 -4.543 -17.967 1.00 83.56 89 ASP A O 1
ATOM 690 N N . CYS A 1 90 ? 5.385 -2.572 -18.557 1.00 83.88 90 CYS A N 1
ATOM 691 C CA . CYS A 1 90 ? 5.205 -1.991 -17.234 1.00 83.88 90 CYS A CA 1
ATOM 692 C C . CYS A 1 90 ? 3.739 -1.609 -17.002 1.00 83.88 90 CYS A C 1
ATOM 694 O O . CYS A 1 90 ? 3.173 -0.779 -17.709 1.00 83.88 90 CYS A O 1
ATOM 696 N N . GLN A 1 91 ? 3.145 -2.181 -15.957 1.00 84.56 91 GLN A N 1
ATOM 697 C CA . GLN A 1 91 ? 1.793 -1.884 -15.501 1.00 84.56 91 GLN A CA 1
ATOM 698 C C . GLN A 1 91 ? 1.873 -0.821 -14.407 1.00 84.56 91 GLN A C 1
ATOM 700 O O . GLN A 1 91 ? 2.241 -1.110 -13.261 1.00 84.56 91 GLN A O 1
ATOM 705 N N . CYS A 1 92 ? 1.594 0.427 -14.778 1.00 80.19 92 CYS A N 1
ATOM 706 C CA . CYS A 1 92 ? 1.762 1.568 -13.885 1.00 80.19 92 CYS A CA 1
ATOM 707 C C . CYS A 1 92 ? 0.710 1.595 -12.783 1.00 80.19 92 CYS A C 1
ATOM 709 O O . CYS A 1 92 ? -0.469 1.308 -13.002 1.00 80.19 92 CYS A O 1
ATOM 711 N N . ILE A 1 93 ? 1.145 1.981 -11.585 1.00 74.56 93 ILE A N 1
ATOM 712 C CA . ILE A 1 93 ? 0.241 2.254 -10.472 1.00 74.56 93 ILE A CA 1
ATOM 713 C C . ILE A 1 93 ? -0.636 3.453 -10.851 1.00 74.56 93 ILE A C 1
ATOM 715 O O . ILE A 1 93 ? -0.206 4.371 -11.554 1.00 74.56 93 ILE A O 1
ATOM 719 N N . ARG A 1 94 ? -1.887 3.450 -10.381 1.00 72.81 94 ARG A N 1
ATOM 720 C CA . ARG A 1 94 ? -2.883 4.475 -10.712 1.00 72.81 94 ARG A CA 1
ATOM 721 C C . ARG A 1 94 ? -2.340 5.892 -10.482 1.00 72.81 94 ARG A C 1
ATOM 723 O O . ARG A 1 94 ? -2.045 6.279 -9.352 1.00 72.81 94 ARG A O 1
ATOM 730 N N . GLY A 1 95 ? -2.332 6.680 -11.555 1.00 70.25 95 GLY A N 1
ATOM 731 C CA . GLY A 1 95 ? -1.858 8.065 -11.577 1.00 70.25 95 GLY A CA 1
ATOM 732 C C . GLY A 1 95 ? -0.503 8.229 -12.263 1.00 70.25 95 GLY A C 1
ATOM 733 O O . GLY A 1 95 ? -0.233 9.313 -12.764 1.00 70.25 95 GLY A O 1
ATOM 734 N N . TYR A 1 96 ? 0.304 7.170 -12.357 1.00 80.50 96 TYR A N 1
ATOM 735 C CA . TYR A 1 96 ? 1.575 7.176 -13.082 1.00 80.50 96 TYR A CA 1
ATOM 736 C C . TYR A 1 96 ? 1.401 6.677 -14.517 1.00 80.50 96 TYR A C 1
ATOM 738 O O . TYR A 1 96 ? 0.487 5.907 -14.819 1.00 80.50 96 TYR A O 1
ATOM 746 N N . SER A 1 97 ? 2.291 7.109 -15.407 1.00 87.62 97 SER A N 1
ATOM 747 C CA . SER A 1 97 ? 2.251 6.746 -16.827 1.00 87.62 97 SER A CA 1
ATOM 748 C C . SER A 1 97 ? 3.646 6.652 -17.454 1.00 87.62 97 SER A C 1
ATOM 750 O O . SER A 1 97 ? 4.663 6.886 -16.799 1.00 87.62 97 SER A O 1
ATOM 752 N N . GLY A 1 98 ? 3.688 6.327 -18.748 1.00 88.75 98 GLY A N 1
ATOM 753 C CA . GLY A 1 98 ? 4.920 6.146 -19.517 1.00 88.75 98 GLY A CA 1
ATOM 754 C C . GLY A 1 98 ? 5.351 4.681 -19.606 1.00 88.75 98 GLY A C 1
ATOM 755 O O . GLY A 1 98 ? 4.864 3.829 -18.870 1.00 88.75 98 GLY A O 1
ATOM 756 N N . ASN A 1 99 ? 6.278 4.390 -20.520 1.00 89.00 99 ASN A N 1
ATOM 757 C CA . ASN A 1 99 ? 6.691 3.018 -20.851 1.00 89.00 99 ASN A CA 1
ATOM 758 C C . ASN A 1 99 ? 7.431 2.291 -19.710 1.00 89.00 99 ASN A C 1
ATOM 760 O O . ASN A 1 99 ? 7.541 1.068 -19.732 1.00 89.00 99 ASN A O 1
ATOM 764 N N . ASP A 1 100 ? 7.970 3.040 -18.751 1.00 88.38 100 ASP A N 1
ATOM 765 C CA . ASP A 1 100 ? 8.673 2.580 -17.546 1.00 88.38 100 ASP A CA 1
ATOM 766 C C . ASP A 1 100 ? 7.985 3.069 -16.257 1.00 88.38 100 ASP A C 1
ATOM 768 O O . ASP A 1 100 ? 8.532 2.960 -15.157 1.00 88.38 100 ASP A O 1
ATOM 772 N N . CYS A 1 101 ? 6.776 3.623 -16.393 1.00 85.94 101 CYS A N 1
ATOM 773 C CA . CYS A 1 101 ? 6.022 4.246 -15.317 1.00 85.94 101 CYS A CA 1
ATOM 774 C C . CYS A 1 101 ? 6.783 5.360 -14.596 1.00 85.94 101 CYS A C 1
ATOM 776 O O . CYS A 1 101 ? 6.587 5.515 -13.402 1.00 85.94 101 CYS A O 1
ATOM 778 N N . SER A 1 102 ? 7.666 6.104 -15.271 1.00 85.56 102 SER A N 1
ATOM 779 C CA . SER A 1 102 ? 8.420 7.220 -14.674 1.00 85.56 102 SER A CA 1
ATOM 780 C C . SER A 1 102 ? 7.623 8.524 -14.578 1.00 85.56 102 SER A C 1
ATOM 782 O O . SER A 1 102 ? 7.956 9.393 -13.771 1.00 85.56 102 SER A O 1
ATOM 784 N N . THR A 1 103 ? 6.566 8.686 -15.380 1.00 85.62 103 THR A N 1
ATOM 785 C CA . THR A 1 103 ? 5.820 9.946 -15.436 1.00 85.62 103 THR A CA 1
ATOM 786 C C . THR A 1 103 ? 4.942 10.081 -14.203 1.00 85.62 103 THR A C 1
ATOM 788 O O . THR A 1 103 ? 3.997 9.310 -14.015 1.00 85.62 103 THR A O 1
ATOM 791 N N . ARG A 1 104 ? 5.261 11.077 -13.370 1.00 78.69 104 ARG A N 1
ATOM 792 C CA . ARG A 1 104 ? 4.483 11.400 -12.178 1.00 78.69 104 ARG A CA 1
ATOM 793 C C . ARG A 1 104 ? 3.266 12.262 -12.542 1.00 78.69 104 ARG A C 1
ATOM 795 O O . ARG A 1 104 ? 3.381 13.164 -13.371 1.00 78.69 104 ARG A O 1
ATOM 802 N N . PRO A 1 105 ? 2.118 12.035 -11.900 1.00 74.69 105 PRO A N 1
ATOM 803 C CA . PRO A 1 105 ? 0.992 12.961 -11.946 1.00 74.69 105 PRO A CA 1
ATOM 804 C C . PRO A 1 105 ? 1.353 14.306 -11.293 1.00 74.69 105 PRO A C 1
ATOM 806 O O . PRO A 1 105 ? 2.219 14.380 -10.425 1.00 74.69 105 PRO A O 1
ATOM 809 N N . SER A 1 106 ? 0.674 15.378 -11.701 1.00 74.19 106 SER A N 1
ATOM 810 C CA . SER A 1 106 ? 1.057 16.765 -11.386 1.00 74.19 106 SER A CA 1
ATOM 811 C C . SER A 1 106 ? 0.862 17.209 -9.929 1.00 74.19 106 SER A C 1
ATOM 813 O O . SER A 1 106 ? 1.282 18.308 -9.583 1.00 74.19 106 SER A O 1
ATOM 815 N N . ASP A 1 107 ? 0.209 16.411 -9.082 1.00 70.50 107 ASP A N 1
ATOM 816 C CA . ASP A 1 107 ? -0.196 16.810 -7.727 1.00 70.50 107 ASP A CA 1
ATOM 817 C C . ASP A 1 107 ? 0.478 15.956 -6.650 1.00 70.50 107 ASP A C 1
ATOM 819 O O . ASP A 1 107 ? -0.072 14.942 -6.227 1.00 70.50 107 ASP A O 1
ATOM 823 N N . SER A 1 108 ? 1.653 16.377 -6.178 1.00 67.31 108 SER A N 1
ATOM 824 C CA . SER A 1 108 ? 2.452 15.658 -5.177 1.00 67.31 108 SER A CA 1
ATOM 825 C C . SER A 1 108 ? 1.766 15.469 -3.820 1.00 67.31 108 SER A C 1
ATOM 827 O O . SER A 1 108 ? 2.189 14.600 -3.062 1.00 67.31 108 SER A O 1
ATOM 829 N N . ALA A 1 109 ? 0.693 16.204 -3.501 1.00 67.06 109 ALA A N 1
ATOM 830 C CA . ALA A 1 109 ? -0.004 16.039 -2.225 1.00 67.06 109 ALA A CA 1
ATOM 831 C C . ALA A 1 109 ? -0.650 14.646 -2.091 1.00 67.06 109 ALA A C 1
ATOM 833 O O . ALA A 1 109 ? -0.769 14.113 -0.985 1.00 67.06 109 ALA A O 1
ATOM 834 N N . ASN A 1 110 ? -1.018 14.042 -3.224 1.00 73.00 110 ASN A N 1
ATOM 835 C CA . ASN A 1 110 ? -1.732 12.768 -3.310 1.00 73.00 110 ASN A CA 1
ATOM 836 C C . ASN A 1 110 ? -0.824 11.540 -3.513 1.00 73.00 110 ASN A C 1
ATOM 838 O O . ASN A 1 110 ? -1.333 10.413 -3.615 1.00 73.00 110 ASN A O 1
ATOM 842 N N . TYR A 1 111 ? 0.498 11.731 -3.591 1.00 79.06 111 TYR A N 1
ATOM 843 C CA . TYR A 1 111 ? 1.447 10.666 -3.926 1.00 79.06 111 TYR A CA 1
ATOM 844 C C . TYR A 1 111 ? 2.590 10.578 -2.916 1.00 79.06 111 TYR A C 1
ATOM 846 O O . TYR A 1 111 ? 3.135 11.613 -2.534 1.00 79.06 111 TYR A O 1
ATOM 854 N N . PRO A 1 112 ? 2.959 9.360 -2.475 1.00 81.75 112 PRO A N 1
ATOM 855 C CA . PRO A 1 112 ? 4.058 9.180 -1.538 1.00 81.75 112 PRO A CA 1
ATOM 856 C C . PRO A 1 112 ? 5.359 9.811 -2.046 1.00 81.75 112 PRO A C 1
ATOM 858 O O . PRO A 1 112 ? 5.686 9.723 -3.231 1.00 81.75 112 PRO A O 1
ATOM 861 N N . SER A 1 113 ? 6.121 10.397 -1.129 1.00 81.50 113 SER A N 1
ATOM 862 C CA . SER A 1 113 ? 7.463 10.935 -1.375 1.00 81.50 113 SER A CA 1
ATOM 863 C C . SER A 1 113 ? 8.480 10.269 -0.455 1.00 81.50 113 SER A C 1
ATOM 865 O O . SER A 1 113 ? 8.124 9.470 0.412 1.00 81.50 113 SER A O 1
ATOM 867 N N . ILE A 1 114 ? 9.762 10.588 -0.619 1.00 79.00 114 ILE A N 1
ATOM 868 C CA . ILE A 1 114 ? 10.798 10.094 0.298 1.00 79.00 114 ILE A CA 1
ATOM 869 C C . ILE A 1 114 ? 10.560 10.625 1.714 1.00 79.00 114 ILE A C 1
ATOM 871 O O . ILE A 1 114 ? 10.694 9.875 2.682 1.00 79.00 114 ILE A O 1
ATOM 875 N N . GLN A 1 115 ? 10.147 11.892 1.823 1.00 83.25 115 GLN A N 1
ATOM 876 C CA . GLN A 1 115 ? 9.798 12.524 3.094 1.00 83.25 115 GLN A CA 1
ATOM 877 C C . GLN A 1 115 ? 8.539 11.914 3.726 1.00 83.25 115 GLN A C 1
ATOM 879 O O . GLN A 1 115 ? 8.450 11.813 4.952 1.00 83.25 115 GLN A O 1
ATOM 884 N N . TYR A 1 116 ? 7.577 11.502 2.898 1.00 87.69 116 TYR A N 1
ATOM 885 C CA . TYR A 1 116 ? 6.312 10.919 3.333 1.00 87.69 116 TYR A CA 1
ATOM 886 C C . TYR A 1 116 ? 6.003 9.642 2.544 1.00 87.69 116 TYR A C 1
ATOM 888 O O . TYR A 1 116 ? 5.201 9.662 1.604 1.00 87.69 116 TYR A O 1
ATOM 896 N N . PRO A 1 117 ? 6.635 8.510 2.905 1.00 86.56 117 PRO A N 1
ATOM 897 C CA . PRO A 1 117 ? 6.501 7.263 2.162 1.00 86.56 117 PRO A CA 1
ATOM 898 C C . PRO A 1 117 ? 5.151 6.571 2.374 1.00 86.56 117 PRO A C 1
ATOM 900 O O . PRO A 1 117 ? 4.913 5.535 1.761 1.00 86.56 117 PRO A O 1
ATOM 903 N N . LEU A 1 118 ? 4.283 7.093 3.242 1.00 89.50 118 LEU A N 1
ATOM 904 C CA . LEU A 1 118 ? 2.949 6.566 3.508 1.00 89.50 118 LEU A CA 1
ATOM 905 C C . LEU A 1 118 ? 1.921 7.697 3.452 1.00 89.50 118 LEU A C 1
ATOM 907 O O . LEU A 1 118 ? 2.089 8.731 4.095 1.00 89.50 118 LEU A O 1
ATOM 911 N N . ILE A 1 119 ? 0.835 7.478 2.716 1.00 91.25 119 ILE A N 1
ATOM 912 C CA . ILE A 1 119 ? -0.302 8.399 2.628 1.00 91.25 119 ILE A CA 1
ATOM 913 C C . ILE A 1 119 ? -1.581 7.659 2.994 1.00 91.25 119 ILE A C 1
ATOM 915 O O . ILE A 1 119 ? -1.794 6.538 2.539 1.00 91.25 119 ILE A O 1
ATOM 919 N N . LEU A 1 120 ? -2.439 8.290 3.792 1.00 92.62 120 LEU A N 1
ATOM 920 C CA . LEU A 1 120 ? -3.677 7.707 4.301 1.00 92.62 120 LEU A CA 1
ATOM 921 C C . LEU A 1 120 ? -4.900 8.497 3.837 1.00 92.62 120 LEU A C 1
ATOM 923 O O . LEU A 1 120 ? -4.926 9.733 3.874 1.00 92.62 120 LEU A O 1
ATOM 927 N N . PHE A 1 121 ? -5.927 7.753 3.432 1.00 92.50 121 PHE A N 1
ATOM 928 C CA . PHE A 1 121 ? -7.149 8.282 2.838 1.00 92.50 121 PHE A CA 1
ATOM 929 C C . PHE A 1 121 ? -8.380 7.900 3.675 1.00 92.50 121 PHE A C 1
ATOM 931 O O . PHE A 1 121 ? -8.435 6.790 4.222 1.00 92.50 121 PHE A O 1
ATOM 938 N N . PRO A 1 122 ? -9.389 8.788 3.757 1.00 92.44 122 PRO A N 1
ATOM 939 C CA . PRO A 1 122 ? -10.628 8.512 4.488 1.00 92.44 122 PRO A CA 1
ATOM 940 C C . PRO A 1 122 ? -11.439 7.380 3.866 1.00 92.44 122 PRO A C 1
ATOM 942 O O . PRO A 1 122 ? -12.090 6.621 4.580 1.00 92.44 122 PRO A O 1
ATOM 945 N N . ASP A 1 123 ? -11.394 7.270 2.540 1.00 90.88 123 ASP A N 1
ATOM 946 C CA . ASP A 1 123 ? -12.219 6.353 1.769 1.00 90.88 123 ASP A CA 1
ATOM 947 C C . ASP A 1 123 ? -11.388 5.244 1.125 1.00 90.88 123 ASP A C 1
ATOM 949 O O . ASP A 1 123 ? -10.164 5.325 0.997 1.00 90.88 123 ASP A O 1
ATOM 953 N N . THR A 1 124 ? -12.069 4.182 0.704 1.00 89.19 124 THR A N 1
ATOM 954 C CA . THR A 1 124 ? -11.486 3.099 -0.096 1.00 89.19 124 THR A CA 1
ATOM 955 C C . THR A 1 124 ? -11.042 3.604 -1.474 1.00 89.19 124 THR A C 1
ATOM 957 O O . THR A 1 124 ? -11.588 4.583 -1.993 1.00 89.19 124 THR A O 1
ATOM 960 N N . PHE A 1 125 ? -10.121 2.889 -2.116 1.00 84.88 125 PHE A N 1
ATOM 961 C CA . PHE A 1 125 ? -9.614 3.166 -3.464 1.00 84.88 125 PHE A CA 1
ATOM 962 C C . PHE A 1 125 ? -8.954 4.545 -3.619 1.00 84.88 125 PHE A C 1
ATOM 964 O O . PHE A 1 125 ? -9.008 5.132 -4.706 1.00 84.88 125 PHE A O 1
ATOM 971 N N . PHE A 1 126 ? -8.336 5.055 -2.546 1.00 85.31 126 PHE A N 1
ATOM 972 C CA . PHE A 1 126 ? -7.613 6.336 -2.512 1.00 85.31 126 PHE A CA 1
ATOM 973 C C . PHE A 1 126 ? -8.487 7.541 -2.871 1.00 85.31 126 PHE A C 1
ATOM 975 O O . PHE A 1 126 ? -8.034 8.489 -3.511 1.00 85.31 126 PHE A O 1
ATOM 982 N N . LYS A 1 127 ? -9.775 7.472 -2.524 1.00 81.12 127 LYS A N 1
ATOM 983 C CA . LYS A 1 127 ? -10.727 8.558 -2.759 1.00 81.12 127 LYS A CA 1
ATOM 984 C C . LYS A 1 127 ? -10.674 9.585 -1.625 1.00 81.12 127 LYS A C 1
ATOM 986 O O . LYS A 1 127 ? -10.329 9.266 -0.487 1.00 81.12 127 LYS A O 1
ATOM 991 N N . GLY A 1 128 ? -11.056 10.814 -1.969 1.00 80.75 128 GLY A N 1
ATOM 992 C CA . GLY A 1 128 ? -11.026 11.963 -1.068 1.00 80.75 128 GLY A CA 1
ATOM 993 C C . GLY A 1 128 ? -9.649 12.621 -0.983 1.00 80.75 128 GLY A C 1
ATOM 994 O O . GLY A 1 128 ? -8.660 12.117 -1.514 1.00 80.75 128 GLY A O 1
ATOM 995 N N . THR A 1 129 ? -9.595 13.774 -0.321 1.00 82.12 129 THR A N 1
ATOM 996 C CA . THR A 1 129 ? -8.326 14.436 -0.005 1.00 82.12 129 THR A CA 1
ATOM 997 C C . THR A 1 129 ? -7.565 13.585 1.018 1.00 82.12 129 THR A C 1
ATOM 999 O O . THR A 1 129 ? -8.172 13.187 2.019 1.00 82.12 129 THR A O 1
ATOM 1002 N N . PRO A 1 130 ? -6.264 13.309 0.814 1.00 83.38 130 PRO A N 1
ATOM 1003 C CA . PRO A 1 130 ? -5.437 12.649 1.805 1.00 83.38 130 PRO A CA 1
ATOM 1004 C C . PRO A 1 130 ? -5.538 13.395 3.123 1.00 83.38 130 PRO A C 1
ATOM 1006 O O . PRO A 1 130 ? -5.321 14.605 3.188 1.00 83.38 130 PRO A O 1
ATOM 1009 N N . ILE A 1 131 ? -5.868 12.666 4.181 1.00 83.56 131 ILE A N 1
ATOM 1010 C CA . ILE A 1 131 ? -5.974 13.265 5.511 1.00 83.56 131 ILE A CA 1
ATOM 1011 C C . ILE A 1 131 ? -4.595 13.315 6.163 1.00 83.56 131 ILE A C 1
ATOM 1013 O O . ILE A 1 131 ? -4.330 14.191 6.990 1.00 83.56 131 ILE A O 1
ATOM 1017 N N . LYS A 1 132 ? -3.700 12.391 5.788 1.00 90.62 132 LYS A N 1
ATOM 1018 C CA . LYS A 1 132 ? -2.389 12.282 6.414 1.00 90.62 132 LYS A CA 1
ATOM 1019 C C . LYS A 1 132 ? -1.304 11.821 5.449 1.00 90.62 132 LYS A C 1
ATOM 1021 O O . LYS A 1 132 ? -1.453 10.820 4.755 1.00 90.62 132 LYS A O 1
ATOM 1026 N N . GLN A 1 133 ? -0.186 12.536 5.492 1.00 91.38 133 GLN A N 1
ATOM 1027 C CA . GLN A 1 133 ? 1.117 12.107 5.000 1.00 91.38 133 GLN A CA 1
ATOM 1028 C C . GLN A 1 133 ? 1.961 11.712 6.218 1.00 91.38 133 GLN A C 1
ATOM 1030 O O . GLN A 1 133 ? 2.003 12.445 7.210 1.00 91.38 133 GLN A O 1
ATOM 1035 N N . VAL A 1 134 ? 2.570 10.532 6.181 1.00 91.00 134 VAL A N 1
ATOM 1036 C CA . VAL A 1 134 ? 3.247 9.920 7.329 1.00 91.00 134 VAL A CA 1
ATOM 1037 C C . VAL A 1 134 ? 4.725 9.759 7.009 1.00 91.00 134 VAL A C 1
ATOM 1039 O O . VAL A 1 134 ? 5.089 9.188 5.980 1.00 91.00 134 VAL A O 1
ATOM 1042 N N . SER A 1 135 ? 5.568 10.287 7.894 1.00 91.50 135 SER A N 1
ATOM 1043 C CA . SER A 1 135 ? 7.023 10.197 7.783 1.00 91.50 135 SER A CA 1
ATOM 1044 C C . SER A 1 135 ? 7.527 8.772 8.042 1.00 91.50 135 SER A C 1
ATOM 1046 O O . SER A 1 135 ? 6.824 7.972 8.671 1.00 91.50 135 SER A O 1
ATOM 1048 N N . PRO A 1 136 ? 8.747 8.438 7.584 1.00 89.69 136 PRO A N 1
ATOM 1049 C CA . PRO A 1 136 ? 9.327 7.127 7.821 1.00 89.69 136 PRO A CA 1
ATOM 1050 C C . PRO A 1 136 ? 9.345 6.743 9.302 1.00 89.69 136 PRO A C 1
ATOM 1052 O O . PRO A 1 136 ? 9.478 7.591 10.185 1.00 89.69 136 PRO A O 1
ATOM 1055 N N . ASP A 1 137 ? 9.173 5.449 9.561 1.00 89.56 137 ASP A N 1
ATOM 1056 C CA . ASP A 1 137 ? 9.192 4.820 10.883 1.00 89.56 137 ASP A CA 1
ATOM 1057 C C . ASP A 1 137 ? 8.233 5.401 11.937 1.00 89.56 137 ASP A C 1
ATOM 1059 O O . ASP A 1 137 ? 8.289 5.028 13.111 1.00 89.56 137 ASP A O 1
ATOM 1063 N N . THR A 1 138 ? 7.284 6.236 11.514 1.00 91.50 138 THR A N 1
ATOM 1064 C CA . THR A 1 138 ? 6.269 6.834 12.382 1.00 91.50 138 THR A CA 1
ATOM 1065 C C . THR A 1 138 ? 4.989 6.006 12.346 1.00 91.50 138 THR A C 1
ATOM 1067 O O . THR A 1 138 ? 4.451 5.730 11.275 1.00 91.50 138 THR A O 1
ATOM 1070 N N . PHE A 1 139 ? 4.494 5.607 13.520 1.00 89.31 139 PHE A N 1
ATOM 1071 C CA . PHE A 1 139 ? 3.201 4.936 13.649 1.00 89.31 139 PHE A CA 1
ATOM 1072 C C . PHE A 1 139 ? 2.048 5.932 13.549 1.00 89.31 139 PHE A C 1
ATOM 1074 O O . PHE A 1 139 ? 2.012 6.920 14.278 1.00 89.31 139 PHE A O 1
ATOM 1081 N N . GLU A 1 140 ? 1.075 5.614 12.703 1.00 92.44 140 GLU A N 1
ATOM 1082 C CA . GLU A 1 140 ? -0.161 6.374 12.542 1.00 92.44 140 GLU A CA 1
ATOM 1083 C C . GLU A 1 140 ? -1.370 5.459 12.773 1.00 92.44 140 GLU A C 1
ATOM 1085 O O . GLU A 1 140 ? -1.429 4.343 12.253 1.00 92.44 140 GLU A O 1
ATOM 1090 N N . VAL A 1 141 ? -2.330 5.917 13.581 1.00 90.00 141 VAL A N 1
ATOM 1091 C CA . VAL A 1 141 ? -3.496 5.116 13.987 1.00 90.00 141 VAL A CA 1
ATOM 1092 C C . VAL A 1 141 ? -4.558 5.148 12.895 1.00 90.00 141 VAL A C 1
ATOM 1094 O O . VAL A 1 141 ? -5.149 6.193 12.640 1.00 90.00 141 VAL A O 1
ATOM 1097 N N . PHE A 1 142 ? -4.857 3.997 12.292 1.00 88.88 142 PHE A N 1
ATOM 1098 C CA . PHE A 1 142 ? -5.856 3.896 11.224 1.00 88.88 142 PHE A CA 1
ATOM 1099 C C . PHE A 1 142 ? -7.215 3.376 11.679 1.00 88.88 142 PHE A C 1
ATOM 1101 O O . PHE A 1 142 ? -8.216 3.656 11.021 1.00 88.88 142 PHE A O 1
ATOM 1108 N N . ALA A 1 143 ? -7.275 2.661 12.801 1.00 87.50 143 ALA A N 1
ATOM 1109 C CA . ALA A 1 143 ? -8.525 2.193 13.383 1.00 87.50 143 ALA A CA 1
ATOM 1110 C C . ALA A 1 143 ? -8.439 2.137 14.911 1.00 87.50 143 ALA A C 1
ATOM 1112 O O . ALA A 1 143 ? -7.353 2.052 15.487 1.00 87.50 143 ALA A O 1
ATOM 1113 N N . LYS A 1 144 ? -9.593 2.180 15.575 1.00 85.25 144 LYS A N 1
ATOM 1114 C CA . LYS A 1 144 ? -9.716 2.065 17.032 1.00 85.25 144 LYS A CA 1
ATOM 1115 C C . LYS A 1 144 ? -11.036 1.420 17.426 1.00 85.25 144 LYS A C 1
ATOM 1117 O O . LYS A 1 144 ? -12.021 1.546 16.705 1.00 85.25 144 LYS A O 1
ATOM 1122 N N . THR A 1 145 ? -11.084 0.811 18.600 1.00 78.88 145 THR A N 1
ATOM 1123 C CA . THR A 1 145 ? -12.343 0.335 19.178 1.00 78.88 145 THR A CA 1
ATOM 1124 C C . THR A 1 145 ? -13.068 1.490 19.865 1.00 78.88 145 THR A C 1
ATOM 1126 O O . THR A 1 145 ? -12.494 2.194 20.697 1.00 78.88 145 THR A O 1
ATOM 1129 N N . SER A 1 146 ? -14.339 1.699 19.533 1.00 76.56 146 SER A N 1
ATOM 1130 C CA . SER A 1 146 ? -15.215 2.665 20.194 1.00 76.56 146 SER A CA 1
ATOM 1131 C C . SER A 1 146 ? -16.636 2.118 20.252 1.00 76.56 146 SER A C 1
ATOM 1133 O O . SER A 1 146 ? -17.119 1.586 19.265 1.00 76.56 146 SER A O 1
ATOM 1135 N N . GLN A 1 147 ? -17.304 2.240 21.404 1.00 74.75 147 GLN A N 1
ATOM 1136 C CA . GLN A 1 147 ? -18.702 1.810 21.580 1.00 74.75 147 GLN A CA 1
ATOM 1137 C C . GLN A 1 147 ? -18.977 0.362 21.133 1.00 74.75 147 GLN A C 1
ATOM 1139 O O . GLN A 1 147 ? -19.989 0.087 20.503 1.00 74.75 147 GLN A O 1
ATOM 1144 N N . ASN A 1 148 ? -18.090 -0.574 21.484 1.00 70.25 148 ASN A N 1
ATOM 1145 C CA . ASN A 1 148 ? -18.167 -1.984 21.080 1.00 70.25 148 ASN A CA 1
ATOM 1146 C C . ASN A 1 148 ? -18.032 -2.242 19.568 1.00 70.25 148 ASN A C 1
ATOM 1148 O O . ASN A 1 148 ? -18.303 -3.354 19.123 1.00 70.25 148 ASN A O 1
ATOM 1152 N N . GLU A 1 149 ? -17.566 -1.262 18.796 1.00 73.75 149 GLU A N 1
ATOM 1153 C CA . GLU A 1 149 ? -17.369 -1.378 17.353 1.00 73.75 149 GLU A CA 1
ATOM 1154 C C . GLU A 1 149 ? -15.951 -0.958 16.949 1.00 73.75 149 GLU A C 1
ATOM 1156 O O . GLU A 1 149 ? -15.313 -0.109 17.580 1.00 73.75 149 GLU A O 1
ATOM 1161 N N . LEU A 1 150 ? -15.437 -1.568 15.879 1.00 76.44 150 LEU A N 1
ATOM 1162 C CA . LEU A 1 150 ? -14.186 -1.145 15.260 1.00 76.44 150 LEU A CA 1
ATOM 1163 C C . LEU A 1 150 ? -14.466 0.036 14.327 1.00 76.44 150 LEU A C 1
ATOM 1165 O O . LEU A 1 150 ? -15.157 -0.102 13.319 1.00 76.44 150 LEU A O 1
ATOM 1169 N N . VAL A 1 151 ? -13.895 1.191 14.648 1.00 84.44 151 VAL A N 1
ATOM 1170 C CA . VAL A 1 151 ? -14.044 2.427 13.879 1.00 84.44 151 VAL A CA 1
ATOM 1171 C C . VAL A 1 151 ? -12.763 2.701 13.101 1.00 84.44 151 VAL A C 1
ATOM 1173 O O . VAL A 1 151 ? -11.680 2.785 13.683 1.00 84.44 151 VAL A O 1
ATOM 1176 N N . TYR A 1 152 ? -12.893 2.887 11.789 1.00 86.19 152 TYR A N 1
ATOM 1177 C CA . TYR A 1 152 ? -11.785 3.200 10.887 1.00 86.19 152 TYR A CA 1
ATOM 1178 C C . TYR A 1 152 ? -11.666 4.713 10.685 1.00 86.19 152 TYR A C 1
ATOM 1180 O O . TYR A 1 152 ? -12.602 5.355 10.211 1.00 86.19 152 TYR A O 1
ATOM 1188 N N . THR A 1 153 ? -10.503 5.270 11.018 1.00 90.12 153 THR A N 1
ATOM 1189 C CA . THR A 1 153 ? -10.124 6.653 10.685 1.00 90.12 153 THR A CA 1
ATOM 1190 C C . THR A 1 153 ? -9.700 6.756 9.221 1.00 90.12 153 THR A C 1
ATOM 1192 O O . THR A 1 153 ? -10.014 7.737 8.551 1.00 90.12 153 THR A O 1
ATOM 1195 N N . TYR A 1 154 ? -9.008 5.730 8.720 1.00 92.81 154 TYR A N 1
ATOM 1196 C CA . TYR A 1 154 ? -8.562 5.637 7.333 1.00 92.81 154 TYR A CA 1
ATOM 1197 C C . TYR A 1 154 ? -8.994 4.293 6.750 1.00 92.81 154 TYR A C 1
ATOM 1199 O O . TYR A 1 154 ? -8.923 3.266 7.430 1.00 92.81 154 TYR A O 1
ATOM 1207 N N . LYS A 1 155 ? -9.433 4.298 5.488 1.00 91.12 155 LYS A N 1
ATOM 1208 C CA . LYS A 1 155 ? -9.923 3.096 4.791 1.00 91.12 155 LYS A CA 1
ATOM 1209 C C . LYS A 1 155 ? -8.989 2.603 3.697 1.00 91.12 155 LYS A C 1
ATOM 1211 O O . LYS A 1 155 ? -9.070 1.436 3.334 1.00 91.12 155 LYS A O 1
ATOM 1216 N N . SER A 1 156 ? -8.094 3.449 3.193 1.00 91.50 156 SER A N 1
ATOM 1217 C CA . SER A 1 156 ? -7.059 3.043 2.239 1.00 91.50 156 SER A CA 1
ATOM 1218 C C . SER A 1 156 ? -5.738 3.761 2.497 1.00 91.50 156 SER A C 1
ATOM 1220 O O . SER A 1 156 ? -5.701 4.812 3.144 1.00 91.50 156 SER A O 1
ATOM 1222 N N . MET A 1 157 ? -4.638 3.174 2.025 1.00 90.44 157 MET A N 1
ATOM 1223 C CA . MET A 1 157 ? -3.300 3.741 2.182 1.00 90.44 157 MET A CA 1
ATOM 1224 C C . MET A 1 157 ? -2.427 3.504 0.951 1.00 90.44 157 MET A C 1
ATOM 1226 O O . MET A 1 157 ? -2.476 2.430 0.351 1.00 90.44 157 MET A O 1
ATOM 1230 N N . ARG A 1 158 ? -1.587 4.482 0.615 1.00 86.75 158 ARG A N 1
ATOM 1231 C CA . ARG A 1 158 ? -0.567 4.373 -0.435 1.00 86.75 158 ARG A CA 1
ATOM 1232 C C . ARG A 1 158 ? 0.824 4.351 0.155 1.00 86.75 158 ARG A C 1
ATOM 1234 O O . ARG A 1 158 ? 1.086 5.083 1.108 1.00 86.75 158 ARG A O 1
ATOM 1241 N N . THR A 1 159 ? 1.715 3.561 -0.432 1.00 84.31 159 THR A N 1
ATOM 1242 C CA . THR A 1 159 ? 3.0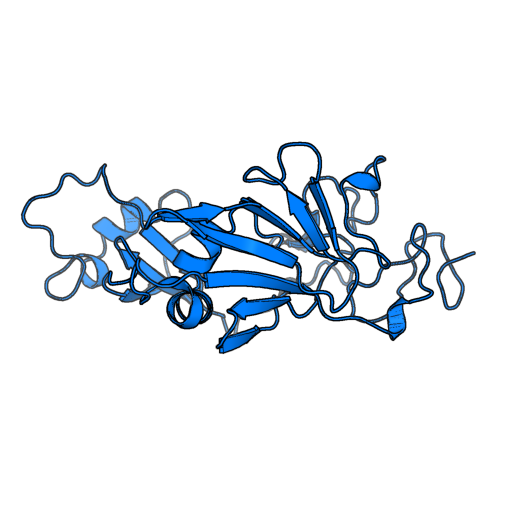87 3.402 0.071 1.00 84.31 159 THR A CA 1
ATOM 1243 C C . THR A 1 159 ? 4.129 3.613 -1.018 1.00 84.31 159 THR A C 1
ATOM 1245 O O . THR A 1 159 ? 3.925 3.262 -2.178 1.00 84.31 159 THR A O 1
ATOM 1248 N N . LEU A 1 160 ? 5.273 4.189 -0.651 1.00 80.38 160 LEU A N 1
ATOM 1249 C CA . LEU A 1 160 ? 6.392 4.371 -1.563 1.00 80.38 160 LEU A CA 1
ATOM 1250 C C . LEU A 1 160 ? 7.144 3.048 -1.762 1.00 80.38 160 LEU A C 1
ATOM 1252 O O . LEU A 1 160 ? 8.040 2.715 -0.986 1.00 80.38 160 LEU A O 1
ATOM 1256 N N . CYS A 1 161 ? 6.833 2.350 -2.856 1.00 72.69 161 CYS A N 1
ATOM 1257 C CA . CYS A 1 161 ? 7.571 1.189 -3.366 1.00 72.69 161 CYS A CA 1
ATOM 1258 C C . CYS A 1 161 ? 7.852 0.081 -2.320 1.00 72.69 161 CYS A C 1
ATOM 1260 O O . CYS A 1 161 ? 7.110 -0.064 -1.353 1.00 72.69 161 CYS A O 1
ATOM 1262 N N . ARG A 1 162 ? 8.850 -0.791 -2.563 1.00 66.56 162 ARG A N 1
ATOM 1263 C CA . ARG A 1 162 ? 9.200 -1.959 -1.725 1.00 66.56 162 ARG A CA 1
ATOM 1264 C C . ARG A 1 162 ? 9.682 -1.496 -0.343 1.00 66.56 162 ARG A C 1
ATOM 1266 O O . ARG A 1 162 ? 10.880 -1.365 -0.109 1.00 66.56 162 ARG A O 1
ATOM 1273 N N . ARG A 1 163 ? 8.756 -1.220 0.572 1.00 75.00 163 ARG A N 1
ATOM 1274 C CA . ARG A 1 163 ? 9.068 -0.914 1.969 1.00 75.00 163 ARG A CA 1
ATOM 1275 C C . ARG A 1 163 ? 8.346 -1.870 2.904 1.00 75.00 163 ARG A C 1
ATOM 1277 O O . ARG A 1 163 ? 7.230 -2.317 2.647 1.00 75.00 163 ARG A O 1
ATOM 1284 N N . LYS A 1 164 ? 9.004 -2.171 4.023 1.00 78.12 164 LYS A N 1
ATOM 1285 C CA . LYS A 1 164 ? 8.405 -2.955 5.102 1.00 78.12 164 LYS A CA 1
ATOM 1286 C C . LYS A 1 164 ? 7.282 -2.148 5.735 1.00 78.12 164 LYS A C 1
ATOM 1288 O O . LYS A 1 164 ? 7.506 -1.003 6.130 1.00 78.12 164 LYS A O 1
ATOM 1293 N N . VAL A 1 165 ? 6.104 -2.753 5.842 1.00 81.25 165 VAL A N 1
ATOM 1294 C CA . VAL A 1 165 ? 4.935 -2.130 6.463 1.00 81.25 165 VAL A CA 1
ATOM 1295 C C . VAL A 1 165 ? 4.619 -2.897 7.727 1.00 81.25 165 VAL A C 1
ATOM 1297 O O . VAL A 1 165 ? 4.404 -4.102 7.715 1.00 81.25 165 VAL A O 1
ATOM 1300 N N . THR A 1 166 ? 4.648 -2.194 8.847 1.00 82.25 166 THR A N 1
ATOM 1301 C CA . THR A 1 166 ? 4.381 -2.794 10.151 1.00 82.25 166 THR A CA 1
ATOM 1302 C C . THR A 1 166 ? 2.994 -2.400 10.601 1.00 82.25 166 THR A C 1
ATOM 1304 O O . THR A 1 166 ? 2.694 -1.208 10.670 1.00 82.25 166 THR A O 1
ATOM 1307 N N . PHE A 1 167 ? 2.193 -3.395 10.969 1.00 83.94 167 PHE A N 1
ATOM 1308 C CA . PHE A 1 167 ? 0.924 -3.190 11.647 1.00 83.94 167 PHE A CA 1
ATOM 1309 C C . PHE A 1 167 ? 1.102 -3.483 13.137 1.00 83.94 167 PHE A C 1
ATOM 1311 O O . PHE A 1 167 ? 1.806 -4.407 13.545 1.00 83.94 167 PHE A O 1
ATOM 1318 N N . SER A 1 168 ? 0.507 -2.648 13.974 1.00 78.38 168 SER A N 1
ATOM 1319 C CA . SER A 1 168 ? 0.733 -2.663 15.415 1.00 78.38 168 SER A CA 1
ATOM 1320 C C . SER A 1 168 ? -0.569 -2.468 16.170 1.00 78.38 168 SER A C 1
ATOM 1322 O O . SER A 1 168 ? -1.434 -1.694 15.757 1.00 78.38 168 SER A O 1
ATOM 1324 N N . ARG A 1 169 ? -0.676 -3.156 17.304 1.00 78.62 169 ARG A N 1
ATOM 1325 C CA . ARG A 1 169 ? -1.637 -2.900 18.369 1.00 78.62 169 ARG A CA 1
ATOM 1326 C C . ARG A 1 169 ? -0.857 -2.621 19.655 1.00 78.62 169 ARG A C 1
ATOM 1328 O O . ARG A 1 169 ? 0.230 -3.152 19.845 1.00 78.62 169 ARG A O 1
ATOM 1335 N N . VAL A 1 170 ? -1.423 -1.793 20.532 1.00 61.97 170 VAL A N 1
ATOM 1336 C CA . VAL A 1 170 ? -0.828 -1.275 21.789 1.00 61.97 170 VAL A CA 1
ATOM 1337 C C . VAL A 1 170 ? -0.032 -2.310 22.614 1.00 61.97 170 VAL A C 1
ATOM 1339 O O . VAL A 1 170 ? 0.934 -1.946 23.278 1.00 61.97 170 VAL A O 1
ATOM 1342 N N . ASP A 1 171 ? -0.411 -3.585 22.564 1.00 61.84 171 ASP A N 1
ATOM 1343 C CA . ASP A 1 171 ? 0.165 -4.715 23.300 1.00 61.84 171 ASP A CA 1
ATOM 1344 C C . ASP A 1 171 ? 0.855 -5.781 22.417 1.00 61.84 171 ASP A C 1
ATOM 1346 O O . ASP A 1 171 ? 1.562 -6.633 22.950 1.00 61.84 171 ASP A O 1
ATOM 1350 N N . HIS A 1 172 ? 0.676 -5.753 21.092 1.00 62.84 172 HIS A N 1
ATOM 1351 C CA . HIS A 1 172 ? 1.201 -6.754 20.155 1.00 62.84 172 HIS A CA 1
ATOM 1352 C C . HIS A 1 172 ? 1.552 -6.121 18.802 1.00 62.84 172 HIS A C 1
ATOM 1354 O O . HIS A 1 172 ? 0.730 -5.458 18.171 1.00 62.84 172 HIS A O 1
ATOM 1360 N N . ASN A 1 173 ? 2.763 -6.381 18.306 1.00 60.06 173 ASN A N 1
ATOM 1361 C CA . ASN A 1 173 ? 3.224 -5.882 17.010 1.00 60.06 173 ASN A CA 1
ATOM 1362 C C . ASN A 1 173 ? 3.447 -7.041 16.045 1.00 60.06 173 ASN A C 1
ATOM 1364 O O . ASN A 1 173 ? 4.157 -7.985 16.385 1.00 60.06 173 ASN A O 1
ATOM 1368 N N . VAL A 1 174 ? 2.916 -6.924 14.827 1.00 59.50 174 VAL A N 1
ATOM 1369 C CA . VAL A 1 174 ? 3.160 -7.884 13.747 1.00 59.50 174 VAL A CA 1
ATOM 1370 C C . VAL A 1 174 ? 3.876 -7.155 12.612 1.00 59.50 174 VAL A C 1
ATOM 1372 O O . VAL A 1 174 ? 3.364 -6.207 12.017 1.00 59.50 174 VAL A O 1
ATOM 1375 N N . GLN A 1 175 ? 5.110 -7.570 12.331 1.00 58.53 175 GLN A N 1
ATOM 1376 C CA . GLN A 1 175 ? 5.924 -6.987 11.265 1.00 58.53 175 GLN A CA 1
ATOM 1377 C C . GLN A 1 175 ? 5.895 -7.879 10.032 1.00 58.53 175 GLN A C 1
ATOM 1379 O O . GLN A 1 175 ? 6.154 -9.077 10.130 1.00 58.53 175 GLN A O 1
ATOM 1384 N N . PHE A 1 176 ? 5.663 -7.283 8.865 1.00 61.28 176 PHE A N 1
ATOM 1385 C CA . PHE A 1 176 ? 5.815 -7.975 7.594 1.00 61.28 176 PHE A CA 1
ATOM 1386 C C . PHE A 1 176 ? 6.356 -7.050 6.506 1.00 61.28 176 PHE A C 1
ATOM 1388 O O . PHE A 1 176 ? 6.305 -5.822 6.577 1.00 61.28 176 PHE A O 1
ATOM 1395 N N . GLU A 1 177 ? 6.953 -7.658 5.491 1.00 54.97 177 GLU A N 1
ATOM 1396 C CA . GLU A 1 177 ? 7.421 -6.944 4.313 1.00 54.97 177 GLU A CA 1
ATOM 1397 C C . GLU A 1 177 ? 6.329 -7.005 3.248 1.00 54.97 177 GLU A C 1
ATOM 1399 O O . GLU A 1 177 ? 6.013 -8.087 2.751 1.00 54.97 177 GLU A O 1
ATOM 1404 N N . LEU A 1 178 ? 5.727 -5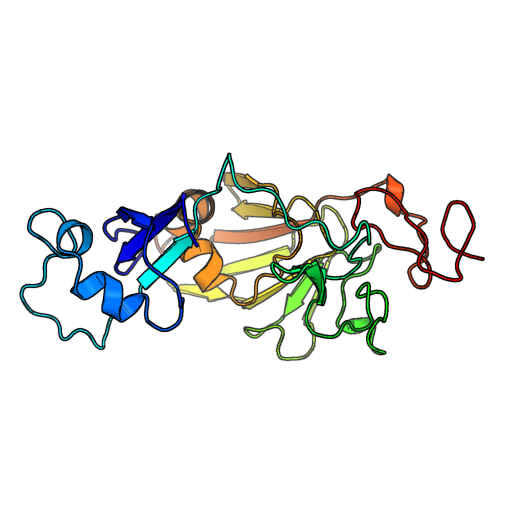.859 2.910 1.00 54.91 178 LEU A N 1
ATOM 1405 C CA . LEU A 1 178 ? 4.824 -5.810 1.766 1.00 54.91 178 LEU A CA 1
ATOM 1406 C C . LEU A 1 178 ? 5.664 -5.894 0.482 1.00 54.91 178 LEU A C 1
ATOM 1408 O O . LEU A 1 178 ? 6.590 -5.098 0.299 1.00 54.91 178 LEU A O 1
ATOM 1412 N N . PRO A 1 179 ? 5.374 -6.840 -0.430 1.00 48.47 179 PRO A N 1
ATOM 1413 C CA . PRO A 1 179 ? 6.026 -6.863 -1.733 1.00 48.47 179 PRO A CA 1
ATOM 1414 C C . PRO A 1 179 ? 5.679 -5.599 -2.545 1.00 48.47 179 PRO A C 1
ATOM 1416 O O . PRO A 1 179 ? 4.660 -4.955 -2.297 1.00 48.47 179 PRO A O 1
ATOM 1419 N N . ILE A 1 180 ? 6.520 -5.264 -3.541 1.00 42.06 180 ILE A N 1
ATOM 1420 C CA . ILE A 1 180 ? 6.315 -4.107 -4.448 1.00 42.06 180 ILE A CA 1
ATOM 1421 C C . ILE A 1 180 ? 4.885 -4.101 -4.979 1.00 42.06 180 ILE A C 1
ATOM 1423 O O . ILE A 1 180 ? 4.435 -5.107 -5.527 1.00 42.06 180 ILE A O 1
ATOM 1427 N N . GLY A 1 181 ? 4.236 -2.938 -4.889 1.00 44.69 181 GLY A N 1
ATOM 1428 C CA . GLY A 1 181 ? 2.997 -2.654 -5.608 1.00 44.69 181 GLY A CA 1
ATOM 1429 C C . GLY A 1 181 ? 1.707 -2.908 -4.834 1.00 44.69 181 GLY A C 1
ATOM 1430 O O . GLY A 1 181 ? 0.660 -3.003 -5.464 1.00 44.69 181 GLY A O 1
ATOM 1431 N N . ARG A 1 182 ? 1.736 -3.012 -3.500 1.00 60.25 182 ARG A N 1
ATOM 1432 C CA . ARG A 1 182 ? 0.499 -3.046 -2.708 1.00 60.25 182 ARG A CA 1
ATOM 1433 C C . ARG A 1 182 ? 0.284 -1.760 -1.933 1.00 60.25 182 ARG A C 1
ATOM 1435 O O . ARG A 1 182 ? 0.436 -1.720 -0.716 1.00 60.25 182 ARG A O 1
ATOM 1442 N N . ASP A 1 183 ? -0.161 -0.738 -2.652 1.00 80.00 183 ASP A N 1
ATOM 1443 C CA . ASP A 1 183 ? -1.113 0.168 -2.025 1.00 80.00 183 ASP A CA 1
ATOM 1444 C C . ASP A 1 183 ? -2.293 -0.670 -1.499 1.00 80.00 183 ASP A C 1
ATOM 1446 O O . ASP A 1 183 ? -2.692 -1.666 -2.112 1.00 80.00 183 ASP A O 1
ATOM 1450 N N . ILE A 1 184 ? -2.838 -0.302 -0.346 1.00 84.31 184 ILE A N 1
ATOM 1451 C CA . ILE A 1 184 ? -3.965 -1.017 0.248 1.00 84.31 184 ILE A CA 1
ATOM 1452 C C . ILE A 1 184 ? -5.216 -0.198 -0.039 1.00 84.31 184 ILE A C 1
ATOM 1454 O O . ILE A 1 184 ? -5.499 0.786 0.640 1.00 84.31 184 ILE A O 1
ATOM 1458 N N . GLU A 1 185 ? -5.934 -0.597 -1.089 1.00 85.69 185 GLU A N 1
ATOM 1459 C CA . GLU A 1 185 ? -7.166 0.048 -1.567 1.00 85.69 185 GLU A CA 1
ATOM 1460 C C . GLU A 1 185 ? -8.328 -0.067 -0.578 1.00 85.69 185 GLU A C 1
ATOM 1462 O O . GLU A 1 185 ? -9.206 0.793 -0.552 1.00 85.69 185 GLU A O 1
ATOM 1467 N N . ASP A 1 186 ? -8.318 -1.108 0.246 1.00 86.81 186 ASP A N 1
ATOM 1468 C CA . ASP A 1 186 ? -9.257 -1.312 1.337 1.00 86.81 186 ASP A CA 1
ATOM 1469 C C . ASP A 1 186 ? -8.527 -2.034 2.469 1.00 86.81 186 ASP A C 1
ATOM 1471 O O . ASP A 1 186 ? -8.173 -3.210 2.357 1.00 86.81 186 ASP A O 1
ATOM 1475 N N . ILE A 1 187 ? -8.262 -1.302 3.551 1.00 85.56 187 ILE A N 1
ATOM 1476 C CA . ILE A 1 187 ? -7.544 -1.820 4.716 1.00 85.56 187 ILE A CA 1
ATOM 1477 C C . ILE A 1 187 ? -8.353 -2.921 5.388 1.00 85.56 187 ILE A C 1
ATOM 1479 O O . ILE A 1 187 ? -7.754 -3.919 5.785 1.00 85.56 187 ILE A O 1
ATOM 1483 N N . SER A 1 188 ? -9.680 -2.757 5.467 1.00 80.31 188 SER A N 1
ATOM 1484 C CA . SER A 1 188 ? -10.594 -3.722 6.079 1.00 80.31 188 SER A CA 1
ATOM 1485 C C . SER A 1 188 ? -10.527 -5.054 5.331 1.00 80.31 188 SER A C 1
ATOM 1487 O O . SER A 1 188 ? -10.133 -6.078 5.884 1.00 80.31 188 SER A O 1
ATOM 1489 N N . SER A 1 189 ? -10.779 -5.015 4.025 1.00 78.19 189 SER A N 1
ATOM 1490 C CA . SER A 1 189 ? -10.690 -6.209 3.183 1.00 78.19 189 SER A CA 1
ATOM 1491 C C . SER A 1 189 ? -9.281 -6.812 3.194 1.00 78.19 189 SER A C 1
ATOM 1493 O O . SER A 1 189 ? -9.129 -8.032 3.262 1.00 78.19 189 SER A O 1
ATOM 1495 N N . TYR A 1 190 ? -8.231 -5.980 3.193 1.00 79.25 190 TYR A N 1
ATOM 1496 C CA . TYR A 1 190 ? -6.850 -6.456 3.216 1.00 79.25 190 TYR A CA 1
ATOM 1497 C C . TYR A 1 190 ? -6.562 -7.342 4.427 1.00 79.25 190 TYR A C 1
ATOM 1499 O O . TYR A 1 190 ? -6.079 -8.457 4.227 1.00 79.25 190 TYR A O 1
ATOM 1507 N N . MET A 1 191 ? -6.856 -6.919 5.660 1.00 75.25 191 MET A N 1
ATOM 1508 C CA . MET A 1 191 ? -6.492 -7.773 6.800 1.00 75.25 191 MET A CA 1
ATOM 1509 C C . MET A 1 191 ? -7.471 -8.935 7.020 1.00 75.25 191 MET A C 1
ATOM 1511 O O . MET A 1 191 ? -7.093 -9.909 7.655 1.00 75.25 191 MET A O 1
ATOM 1515 N N . THR A 1 192 ? -8.672 -8.914 6.427 1.00 70.81 192 THR A N 1
ATOM 1516 C CA . THR A 1 192 ? -9.548 -10.102 6.365 1.00 70.81 192 THR A CA 1
ATOM 1517 C C . THR A 1 192 ? -9.043 -11.158 5.379 1.00 70.81 192 THR A C 1
ATOM 1519 O O . THR A 1 192 ? -9.284 -12.344 5.568 1.00 70.81 192 THR A O 1
ATOM 1522 N N . VAL A 1 193 ? -8.369 -10.754 4.298 1.00 66.06 193 VAL A N 1
ATOM 1523 C CA . VAL A 1 193 ? -7.787 -11.684 3.310 1.00 66.06 193 VAL A CA 1
ATOM 1524 C C . VAL A 1 193 ? -6.419 -12.202 3.770 1.00 66.06 193 VAL A C 1
ATOM 1526 O O . VAL A 1 193 ? -6.026 -13.325 3.450 1.00 66.06 193 VAL A O 1
ATOM 1529 N N . ASN A 1 194 ? -5.674 -11.381 4.508 1.00 70.50 194 ASN A N 1
ATOM 1530 C CA . ASN A 1 194 ? -4.333 -11.682 4.998 1.00 70.50 194 ASN A CA 1
ATOM 1531 C C . ASN A 1 194 ? -4.423 -12.123 6.463 1.00 70.50 194 ASN A C 1
ATOM 1533 O O . ASN A 1 194 ? -4.030 -11.409 7.375 1.00 70.50 194 ASN A O 1
ATOM 1537 N N . ASP A 1 195 ? -5.013 -13.298 6.684 1.00 60.81 195 ASP A N 1
ATOM 1538 C CA . ASP A 1 195 ? -5.363 -13.810 8.014 1.00 60.81 195 ASP A CA 1
ATOM 1539 C C . ASP A 1 195 ? -4.187 -13.970 8.976 1.00 60.81 195 ASP A C 1
ATOM 1541 O O . ASP A 1 195 ? -4.386 -13.892 10.182 1.00 60.81 195 ASP A O 1
ATOM 1545 N N . LYS A 1 196 ? -2.968 -14.218 8.488 1.00 62.50 196 LYS A N 1
ATOM 1546 C CA . LYS A 1 196 ? -1.799 -14.317 9.379 1.00 62.50 196 LYS A CA 1
ATOM 1547 C C . LYS A 1 196 ? -1.461 -12.950 9.971 1.00 62.50 196 LYS A C 1
ATOM 1549 O O . LYS A 1 196 ? -1.028 -12.849 11.107 1.00 62.50 196 LYS A O 1
ATOM 1554 N N . GLU A 1 197 ? -1.688 -11.906 9.191 1.00 68.25 197 GLU A N 1
ATOM 1555 C CA . GLU A 1 197 ? -1.475 -10.511 9.529 1.00 68.25 197 GLU A CA 1
ATOM 1556 C C . GLU A 1 197 ? -2.675 -9.938 10.304 1.00 68.25 197 GLU A C 1
ATOM 1558 O O . GLU A 1 197 ? -2.512 -9.170 11.250 1.00 68.25 197 GLU A O 1
ATOM 1563 N N . GLY A 1 198 ? -3.887 -10.332 9.911 1.00 61.88 198 GLY A N 1
ATOM 1564 C CA . GLY A 1 198 ? -5.156 -9.882 10.464 1.00 61.88 198 GLY A CA 1
ATOM 1565 C C . GLY A 1 198 ? -5.569 -10.590 11.745 1.00 61.88 198 GLY A C 1
ATOM 1566 O O . GLY A 1 198 ? -5.944 -9.906 12.688 1.00 61.88 198 GLY A O 1
ATOM 1567 N N . ASN A 1 199 ? -5.495 -11.922 11.839 1.00 57.53 199 ASN A N 1
ATOM 1568 C CA . ASN A 1 199 ? -6.020 -12.661 12.999 1.00 57.53 199 ASN A CA 1
ATOM 1569 C C . ASN A 1 199 ? -5.310 -12.293 14.304 1.00 57.53 199 ASN A C 1
ATOM 1571 O O . ASN A 1 199 ? -5.982 -12.100 15.319 1.00 57.53 199 ASN A O 1
ATOM 1575 N N . ASP A 1 200 ? -3.985 -12.137 14.270 1.00 58.94 200 ASP A N 1
ATOM 1576 C CA . ASP A 1 200 ? -3.182 -11.784 15.448 1.00 58.94 200 ASP A CA 1
ATOM 1577 C C . ASP A 1 200 ? -3.521 -10.374 15.977 1.00 58.94 200 ASP A C 1
ATOM 1579 O O . ASP A 1 200 ? -3.404 -10.079 17.175 1.00 58.94 200 ASP A O 1
ATOM 1583 N N . LEU A 1 201 ? -4.013 -9.497 15.095 1.00 62.59 201 LEU A N 1
ATOM 1584 C CA . LEU A 1 201 ? -4.351 -8.116 15.416 1.00 62.59 201 LEU A CA 1
ATOM 1585 C C . LEU A 1 201 ? -5.854 -7.917 15.686 1.00 62.59 201 LEU A C 1
ATOM 1587 O O . LEU A 1 201 ? -6.197 -7.321 16.706 1.00 62.59 201 LEU A O 1
ATOM 1591 N N . TRP A 1 202 ? -6.747 -8.413 14.829 1.00 60.84 202 TRP A N 1
ATOM 1592 C CA . TRP A 1 202 ? -8.149 -7.986 14.722 1.00 60.84 202 TRP A CA 1
ATOM 1593 C C . TRP A 1 202 ? -9.189 -8.835 15.454 1.00 60.84 202 TRP A C 1
ATOM 1595 O O . TRP A 1 202 ? -10.223 -8.298 15.840 1.00 60.84 202 TRP A O 1
ATOM 1605 N N . ILE A 1 203 ? -8.988 -10.145 15.608 1.00 51.69 203 ILE A N 1
ATOM 1606 C CA . ILE A 1 203 ? -10.149 -11.060 15.634 1.00 51.69 203 ILE A CA 1
ATOM 1607 C C . ILE A 1 203 ? -10.560 -11.586 17.015 1.00 51.69 203 ILE A C 1
ATOM 1609 O O . ILE A 1 203 ? -11.550 -12.299 17.127 1.00 51.69 203 ILE A O 1
ATOM 1613 N N . ASN A 1 204 ? -9.906 -11.182 18.104 1.00 46.34 204 ASN A N 1
ATOM 1614 C CA . ASN A 1 204 ? -10.236 -11.745 19.420 1.00 46.34 204 ASN A CA 1
ATOM 1615 C C . ASN A 1 204 ? -10.155 -10.743 20.575 1.00 46.34 204 ASN A C 1
ATOM 1617 O O . ASN A 1 204 ? -9.449 -10.974 21.555 1.00 46.34 204 ASN A O 1
ATOM 1621 N N . TYR A 1 205 ? -10.883 -9.625 20.486 1.00 50.81 205 TYR A N 1
ATOM 1622 C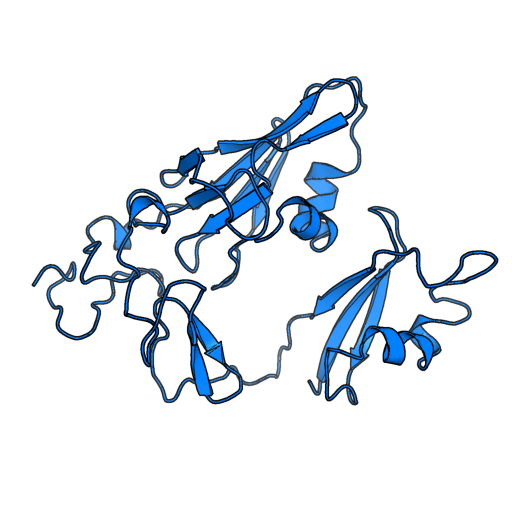 CA . TYR A 1 205 ? -10.894 -8.647 21.577 1.00 50.81 205 TYR A CA 1
ATOM 1623 C C . TYR A 1 205 ? -12.282 -8.373 22.130 1.00 50.81 205 TYR A C 1
ATOM 1625 O O . TYR A 1 205 ? -13.239 -8.096 21.411 1.00 50.81 205 TYR A O 1
ATOM 1633 N N . SER A 1 206 ? -12.345 -8.452 23.459 1.00 51.91 206 SER A N 1
ATOM 1634 C CA . SER A 1 206 ? -13.472 -8.014 24.265 1.00 51.91 206 SER A CA 1
ATOM 1635 C C . SER A 1 206 ? -13.813 -6.565 23.927 1.00 51.91 206 SER A C 1
ATOM 1637 O O . SER A 1 206 ? -12.957 -5.680 23.975 1.00 51.91 206 SER A O 1
ATOM 1639 N N . ASN A 1 207 ? -15.087 -6.329 23.638 1.00 55.03 207 ASN A N 1
ATOM 1640 C CA . ASN A 1 207 ? -15.668 -5.014 23.391 1.00 55.03 207 ASN A CA 1
ATOM 1641 C C . ASN A 1 207 ? -15.477 -4.019 24.561 1.00 55.03 207 ASN A C 1
ATOM 1643 O O . ASN A 1 207 ? -15.594 -2.811 24.373 1.00 55.03 207 ASN A O 1
ATOM 1647 N N . ALA A 1 208 ? -15.105 -4.515 25.744 1.00 58.53 208 ALA A N 1
ATOM 1648 C CA . ALA A 1 208 ? -14.793 -3.718 26.925 1.00 58.53 208 ALA A CA 1
ATOM 1649 C C . ALA A 1 208 ? -13.381 -3.091 26.927 1.00 58.53 208 ALA A C 1
ATOM 1651 O O . ALA A 1 208 ? -13.065 -2.331 27.842 1.00 58.53 208 ALA A O 1
ATOM 1652 N N . ILE A 1 209 ? -12.516 -3.403 25.953 1.00 64.56 209 ILE A N 1
ATOM 1653 C CA . ILE A 1 209 ? -11.120 -2.939 25.926 1.00 64.56 209 ILE A CA 1
ATOM 1654 C C . ILE A 1 209 ? -10.930 -1.893 24.823 1.00 64.56 209 ILE A C 1
ATOM 1656 O O . ILE A 1 209 ? -11.174 -2.148 23.645 1.00 64.56 209 ILE A O 1
ATOM 1660 N N . SER A 1 210 ? -10.452 -0.708 25.210 1.00 72.44 210 SER A N 1
ATOM 1661 C CA . SER A 1 210 ? -10.050 0.338 24.265 1.00 72.44 210 SER A CA 1
ATOM 1662 C C . SER A 1 210 ? -8.736 -0.053 23.586 1.00 72.44 210 SER A C 1
ATOM 1664 O O . SER A 1 210 ? -7.709 -0.186 24.253 1.00 72.44 210 SER A O 1
ATOM 1666 N N . LEU A 1 21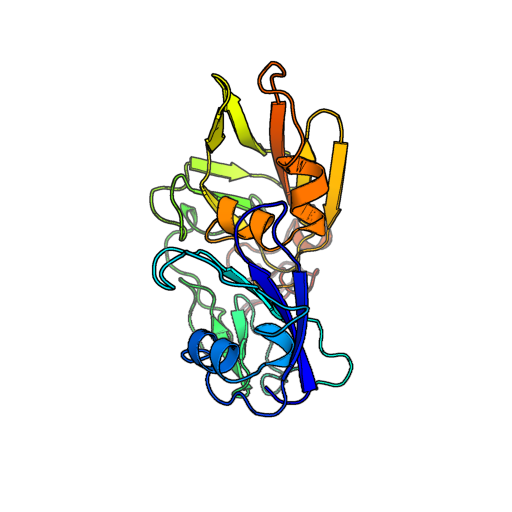1 ? -8.772 -0.245 22.266 1.00 76.06 211 LEU A N 1
ATOM 1667 C CA . LEU A 1 211 ? -7.622 -0.642 21.452 1.00 76.06 211 LEU A CA 1
ATOM 1668 C C . LEU A 1 211 ? -7.445 0.316 20.274 1.00 76.06 211 LEU A C 1
ATOM 1670 O O . LEU A 1 211 ? -8.423 0.809 19.711 1.00 76.06 211 LEU A O 1
ATOM 1674 N N . SER A 1 212 ? -6.188 0.527 19.887 1.00 83.44 212 SER A N 1
ATOM 1675 C CA . SER A 1 212 ? -5.797 1.306 18.712 1.00 83.44 212 SER A CA 1
ATOM 1676 C C . SER A 1 212 ? -4.919 0.459 17.802 1.00 83.44 212 SER A C 1
ATOM 1678 O O . SER A 1 212 ? -4.021 -0.241 18.276 1.00 83.44 212 SER A O 1
ATOM 1680 N N . PHE A 1 213 ? -5.171 0.568 16.502 1.00 84.56 213 PHE A N 1
ATOM 1681 C CA . PHE A 1 213 ? -4.440 -0.106 15.440 1.00 84.56 213 PHE A CA 1
ATOM 1682 C C . PHE A 1 213 ? -3.645 0.920 14.654 1.00 84.56 213 PHE A C 1
ATOM 1684 O O . PHE A 1 213 ? -4.211 1.870 14.108 1.00 84.56 213 PHE A O 1
ATOM 1691 N N . ALA A 1 214 ? -2.335 0.725 14.606 1.00 88.00 214 ALA A N 1
ATOM 1692 C CA . ALA A 1 214 ? -1.410 1.623 13.948 1.00 88.00 214 ALA A CA 1
ATOM 1693 C C . ALA A 1 214 ? -0.690 0.943 12.788 1.00 88.00 214 ALA A C 1
ATOM 1695 O O . ALA A 1 214 ? -0.508 -0.276 12.764 1.00 88.00 214 ALA A O 1
ATOM 1696 N N . VAL A 1 215 ? -0.258 1.757 11.835 1.00 88.88 215 VAL A N 1
ATOM 1697 C CA . VAL A 1 215 ? 0.552 1.344 10.695 1.00 88.88 215 VAL A CA 1
ATOM 1698 C C . VAL A 1 215 ? 1.770 2.251 10.580 1.00 88.88 215 VAL A C 1
ATOM 1700 O O . VAL A 1 215 ? 1.692 3.442 10.881 1.00 88.88 215 VAL A O 1
ATOM 1703 N N . LYS A 1 216 ? 2.902 1.692 10.155 1.00 89.19 216 LYS A N 1
ATOM 1704 C CA . LYS A 1 216 ? 4.081 2.464 9.755 1.00 89.19 216 LYS A CA 1
ATOM 1705 C C . LYS A 1 216 ? 4.762 1.851 8.545 1.00 89.19 216 LYS A C 1
ATOM 1707 O O . LYS A 1 216 ? 4.654 0.648 8.307 1.00 89.19 216 LYS A O 1
ATOM 1712 N N . VAL A 1 217 ? 5.541 2.671 7.851 1.00 87.50 217 VAL A N 1
ATOM 1713 C CA . VAL A 1 217 ? 6.426 2.250 6.763 1.00 87.50 217 VAL A CA 1
ATOM 1714 C C . VAL A 1 217 ? 7.874 2.485 7.186 1.00 87.50 217 VAL A C 1
ATOM 1716 O O . VAL A 1 217 ? 8.195 3.559 7.690 1.00 87.50 217 VAL A O 1
ATOM 1719 N N . ALA A 1 218 ? 8.735 1.482 7.008 1.00 85.94 218 ALA A N 1
ATOM 1720 C CA . ALA A 1 218 ? 10.145 1.550 7.398 1.00 85.94 218 ALA A CA 1
ATOM 1721 C C . ALA A 1 218 ? 10.902 2.659 6.660 1.00 85.94 218 ALA A C 1
ATOM 1723 O O . ALA A 1 218 ? 10.580 2.965 5.508 1.00 85.94 218 ALA A O 1
ATOM 1724 N N . ASP A 1 219 ? 11.927 3.231 7.288 1.00 86.50 219 ASP A N 1
ATOM 1725 C CA . ASP A 1 219 ? 12.841 4.139 6.609 1.00 86.50 219 ASP A CA 1
ATOM 1726 C C . ASP A 1 219 ? 13.719 3.439 5.563 1.00 86.50 219 ASP A C 1
ATOM 1728 O O . ASP A 1 219 ? 13.953 2.229 5.611 1.00 86.50 219 ASP A O 1
ATOM 1732 N N . ASN A 1 220 ? 14.188 4.219 4.588 1.00 86.00 220 ASN A N 1
ATOM 1733 C CA . ASN A 1 220 ? 15.239 3.808 3.674 1.00 86.00 220 ASN A CA 1
ATOM 1734 C C . ASN A 1 220 ? 16.343 4.882 3.633 1.00 86.00 220 ASN A C 1
ATOM 1736 O O . ASN A 1 220 ? 16.255 5.809 2.824 1.00 86.00 220 ASN A O 1
ATOM 1740 N N . PRO A 1 221 ? 17.397 4.752 4.458 1.00 84.81 221 PRO A N 1
ATOM 1741 C CA . PRO A 1 221 ? 18.438 5.773 4.583 1.00 84.81 221 PRO A CA 1
ATOM 1742 C C . PRO A 1 221 ? 19.223 6.037 3.293 1.00 84.81 221 PRO A C 1
ATOM 1744 O O . PRO A 1 221 ? 19.736 7.133 3.089 1.00 84.81 221 PRO A O 1
ATOM 1747 N N . THR A 1 222 ? 19.311 5.054 2.390 1.00 85.69 222 THR A N 1
ATOM 1748 C CA . THR A 1 222 ? 19.982 5.215 1.081 1.00 85.69 222 THR A CA 1
ATOM 1749 C C . THR A 1 222 ? 19.221 6.154 0.145 1.00 85.69 222 THR A C 1
ATOM 1751 O O . THR A 1 222 ? 19.719 6.525 -0.915 1.00 85.69 222 THR A O 1
ATOM 1754 N N . CYS A 1 223 ? 18.005 6.521 0.536 1.00 85.69 223 CYS A N 1
ATOM 1755 C CA . CYS A 1 223 ? 17.078 7.316 -0.236 1.00 85.69 223 CYS A CA 1
ATOM 1756 C C . CYS A 1 223 ? 16.844 8.706 0.335 1.00 85.69 223 CYS A C 1
ATOM 1758 O O . CYS A 1 223 ? 16.188 9.495 -0.330 1.00 85.69 223 CYS A O 1
ATOM 1760 N N . THR A 1 224 ? 17.386 9.027 1.512 1.00 84.94 224 THR A N 1
ATOM 1761 C CA . THR A 1 224 ? 17.123 10.289 2.219 1.00 84.94 224 THR A CA 1
ATOM 1762 C C . THR A 1 224 ? 17.396 11.528 1.370 1.00 84.94 224 THR A C 1
ATOM 1764 O O . THR A 1 224 ? 16.647 12.493 1.452 1.00 84.94 224 THR A O 1
ATOM 1767 N N . ASN A 1 225 ? 18.441 11.490 0.541 1.00 87.19 225 ASN A N 1
ATOM 1768 C CA . ASN A 1 225 ? 18.838 12.619 -0.302 1.00 87.19 225 ASN A CA 1
ATOM 1769 C C . ASN A 1 225 ? 18.381 12.479 -1.756 1.00 87.19 225 ASN A C 1
ATOM 1771 O O . ASN A 1 225 ? 18.659 13.363 -2.556 1.00 87.19 225 ASN A O 1
ATOM 1775 N N . CYS A 1 226 ? 17.705 11.385 -2.108 1.00 88.56 226 CYS A N 1
ATOM 1776 C CA . CYS A 1 226 ? 17.309 11.127 -3.483 1.00 88.56 226 CYS A CA 1
ATOM 1777 C C . CYS A 1 226 ? 16.296 12.184 -3.952 1.00 88.56 226 CYS A C 1
ATOM 1779 O O . CYS A 1 226 ? 15.363 12.532 -3.234 1.00 88.56 226 CYS A O 1
ATOM 1781 N N . SER A 1 227 ? 16.484 12.710 -5.157 1.00 86.38 227 SER A N 1
ATOM 1782 C CA . SER A 1 227 ? 15.657 13.773 -5.719 1.00 86.38 227 SER A CA 1
ATOM 1783 C C . SER A 1 227 ? 14.195 13.343 -5.822 1.00 86.38 227 SER A C 1
ATOM 1785 O O . SER A 1 227 ? 13.868 12.342 -6.461 1.00 86.38 227 SER A O 1
ATOM 1787 N N . ASP A 1 228 ? 13.289 14.146 -5.262 1.00 77.56 228 ASP A N 1
ATOM 1788 C CA . ASP A 1 228 ? 11.845 13.920 -5.371 1.00 77.56 228 ASP A CA 1
ATOM 1789 C C . ASP A 1 228 ? 11.316 14.112 -6.804 1.00 77.56 228 ASP A C 1
ATOM 1791 O O . ASP A 1 228 ? 10.180 13.737 -7.088 1.00 77.56 228 ASP A O 1
ATOM 1795 N N . ILE A 1 229 ? 12.117 14.678 -7.712 1.00 79.94 229 ILE A N 1
ATOM 1796 C CA . ILE A 1 229 ? 11.744 14.911 -9.113 1.00 79.94 229 ILE A CA 1
ATOM 1797 C C . ILE A 1 229 ? 12.449 13.905 -10.024 1.00 79.94 229 ILE A C 1
ATOM 1799 O O . ILE A 1 229 ? 11.792 13.229 -10.811 1.00 79.94 229 ILE A O 1
ATOM 1803 N N . GLY A 1 230 ? 13.771 13.792 -9.891 1.00 84.12 230 GLY A N 1
ATOM 1804 C CA . GLY A 1 230 ? 14.622 13.016 -10.793 1.00 84.12 230 GLY A CA 1
ATOM 1805 C C . GLY A 1 230 ? 15.030 11.642 -10.275 1.00 84.12 230 GLY A C 1
ATOM 1806 O O . GLY A 1 230 ? 15.597 10.853 -11.026 1.00 84.12 230 GLY A O 1
ATOM 1807 N N . GLY A 1 231 ? 14.754 11.335 -9.009 1.00 85.56 231 GLY A N 1
ATOM 1808 C CA . GLY A 1 231 ? 15.127 10.085 -8.360 1.00 85.56 231 GLY A CA 1
ATOM 1809 C C . GLY A 1 231 ? 13.945 9.146 -8.126 1.00 85.56 231 GLY A C 1
ATOM 1810 O O . GLY A 1 231 ? 12.783 9.551 -8.014 1.00 85.56 231 GLY A O 1
ATOM 1811 N N . SER A 1 232 ? 14.247 7.854 -8.034 1.00 83.56 232 SER A N 1
ATOM 1812 C CA . SER A 1 232 ? 13.325 6.806 -7.613 1.00 83.56 232 SER A CA 1
ATOM 1813 C C . SER A 1 232 ? 13.999 5.868 -6.622 1.00 83.56 232 SER A C 1
ATOM 1815 O O . SER A 1 232 ? 15.157 5.498 -6.782 1.00 83.56 232 SER A O 1
ATOM 1817 N N . CYS A 1 233 ? 13.245 5.453 -5.608 1.00 81.62 233 CYS A N 1
ATOM 1818 C CA . CYS A 1 233 ? 13.729 4.628 -4.502 1.00 81.62 233 CYS A CA 1
ATOM 1819 C C . CYS A 1 233 ? 13.164 3.210 -4.496 1.00 81.62 233 CYS A C 1
ATOM 1821 O O . CYS A 1 233 ? 13.118 2.534 -3.467 1.00 81.62 233 CYS A O 1
ATOM 1823 N N . CYS A 1 234 ? 12.712 2.747 -5.657 1.00 75.69 234 CYS A N 1
ATOM 1824 C CA . CYS A 1 234 ? 11.932 1.520 -5.761 1.00 75.69 234 CYS A CA 1
ATOM 1825 C C . CYS A 1 234 ? 12.771 0.241 -5.744 1.00 75.69 234 CYS A C 1
ATOM 1827 O O . CYS A 1 234 ? 12.244 -0.834 -5.455 1.00 75.69 234 CYS A O 1
ATOM 1829 N N . THR A 1 235 ? 14.079 0.357 -5.967 1.00 74.75 235 THR A N 1
ATOM 1830 C CA . THR A 1 235 ? 15.046 -0.744 -5.862 1.00 74.75 235 THR A CA 1
ATOM 1831 C C . THR A 1 235 ? 15.673 -0.866 -4.472 1.00 74.75 235 THR A C 1
ATOM 1833 O O . THR A 1 235 ? 16.522 -1.728 -4.269 1.00 74.75 235 THR A O 1
ATOM 1836 N N . GLY A 1 236 ? 15.289 -0.013 -3.515 1.00 78.12 236 GLY A N 1
ATOM 1837 C CA . GLY A 1 236 ? 15.965 0.083 -2.217 1.00 78.12 236 GLY A CA 1
ATOM 1838 C C . GLY A 1 236 ? 17.225 0.959 -2.234 1.00 78.12 236 GLY A C 1
ATOM 1839 O O . GLY A 1 236 ? 17.884 1.094 -1.208 1.00 78.12 236 GLY A O 1
ATOM 1840 N N . SER A 1 237 ? 17.533 1.592 -3.366 1.00 85.25 237 SER A N 1
ATOM 1841 C CA . SER A 1 237 ? 18.594 2.586 -3.550 1.00 85.25 237 SER A CA 1
ATOM 1842 C C . SER A 1 237 ? 18.062 3.747 -4.390 1.00 85.25 237 SER A C 1
ATOM 1844 O O . SER A 1 237 ? 17.089 3.562 -5.122 1.00 85.25 237 SER A O 1
ATOM 1846 N N . CYS A 1 238 ? 18.699 4.919 -4.320 1.00 88.25 238 CYS A N 1
ATOM 1847 C CA . CYS A 1 238 ? 18.396 6.004 -5.250 1.00 88.25 238 CYS A CA 1
ATOM 1848 C C . CYS A 1 238 ? 18.815 5.601 -6.672 1.00 88.25 238 CYS A C 1
ATOM 1850 O O . CYS A 1 238 ? 19.969 5.249 -6.911 1.00 88.25 238 CYS A O 1
ATOM 1852 N N . VAL A 1 239 ? 17.864 5.604 -7.603 1.00 88.62 239 VAL A N 1
ATOM 1853 C CA . VAL A 1 239 ? 18.081 5.342 -9.028 1.00 88.62 239 VAL A CA 1
ATOM 1854 C C . VAL A 1 239 ? 17.518 6.509 -9.816 1.00 88.62 239 VAL A C 1
ATOM 1856 O O . VAL A 1 239 ? 16.353 6.872 -9.637 1.00 88.62 239 VAL A O 1
ATOM 1859 N N . CYS A 1 240 ? 18.326 7.073 -10.707 1.00 89.44 240 CYS A N 1
ATOM 1860 C CA . CYS A 1 240 ? 17.906 8.224 -11.493 1.00 89.44 240 CYS A CA 1
ATOM 1861 C C . CYS A 1 240 ? 16.925 7.822 -12.585 1.00 89.44 240 CYS A C 1
ATOM 1863 O O . CYS A 1 240 ? 17.085 6.797 -13.256 1.00 89.44 240 CYS A O 1
ATOM 1865 N N . LEU A 1 241 ? 15.881 8.633 -12.718 1.00 88.25 241 LEU A N 1
ATOM 1866 C CA . LEU A 1 241 ? 14.934 8.573 -13.816 1.00 88.25 241 LEU A CA 1
ATOM 1867 C C . LEU A 1 241 ? 15.619 9.046 -15.111 1.00 88.25 241 LEU A C 1
ATOM 1869 O O . LEU A 1 241 ? 16.614 9.777 -15.054 1.00 88.25 241 LEU A O 1
ATOM 1873 N N . PRO A 1 242 ? 15.107 8.653 -16.290 1.00 87.56 242 PRO A N 1
ATOM 1874 C CA . PRO A 1 242 ? 15.667 9.089 -17.565 1.00 87.56 242 PRO A CA 1
ATOM 1875 C C . PRO A 1 242 ? 15.803 10.615 -17.654 1.00 87.56 242 PRO A C 1
ATOM 1877 O O . PRO A 1 242 ? 14.857 11.346 -17.374 1.00 87.56 242 PRO A O 1
ATOM 1880 N N . GLY A 1 243 ? 16.981 11.086 -18.071 1.00 87.94 243 GLY A N 1
ATOM 1881 C CA . GLY A 1 243 ? 17.284 12.518 -18.170 1.00 87.94 243 GLY A CA 1
ATOM 1882 C C . GLY A 1 243 ? 17.801 13.159 -16.880 1.00 87.94 243 GLY A C 1
ATOM 1883 O O . GLY A 1 243 ? 18.138 14.335 -16.921 1.00 87.94 243 GLY A O 1
ATOM 1884 N N . HIS A 1 244 ? 17.913 12.394 -15.789 1.00 90.50 244 HIS A N 1
ATOM 1885 C CA . HIS A 1 244 ? 18.526 12.823 -14.535 1.00 90.50 244 HIS A CA 1
ATOM 1886 C C . HIS A 1 244 ? 19.805 12.036 -14.227 1.00 90.50 244 HIS A C 1
ATOM 1888 O O . HIS A 1 244 ? 19.987 10.893 -14.653 1.00 90.50 244 HIS A O 1
ATOM 1894 N N . SER A 1 245 ? 20.697 12.663 -13.473 1.00 91.75 245 SER A N 1
ATOM 1895 C CA . SER A 1 245 ? 22.052 12.212 -13.181 1.00 91.75 245 SER A CA 1
ATOM 1896 C C . SER A 1 245 ? 22.544 12.761 -11.834 1.00 91.75 245 SER A C 1
ATOM 1898 O O . SER A 1 245 ? 21.885 13.591 -11.205 1.00 91.75 245 SER A O 1
ATOM 1900 N N . GLY A 1 246 ? 23.704 12.279 -11.381 1.00 90.62 246 GLY A N 1
ATOM 1901 C CA . GLY A 1 246 ? 24.254 12.574 -10.054 1.00 90.62 246 GLY A CA 1
ATOM 1902 C C . GLY A 1 246 ? 23.951 11.477 -9.035 1.00 90.62 246 GLY A C 1
ATOM 1903 O O . GLY A 1 246 ? 23.122 10.599 -9.277 1.00 90.62 246 GLY A O 1
ATOM 1904 N N . ASP A 1 247 ? 24.632 11.526 -7.891 1.00 88.06 247 ASP A N 1
ATOM 1905 C CA . ASP A 1 247 ? 24.489 10.520 -6.827 1.00 88.06 247 ASP A CA 1
ATOM 1906 C C . ASP A 1 247 ? 23.096 10.562 -6.174 1.00 88.06 247 ASP A C 1
ATOM 1908 O O . ASP A 1 247 ? 22.648 9.572 -5.595 1.00 88.06 247 ASP A O 1
ATOM 1912 N N . ASN A 1 248 ? 22.399 11.697 -6.297 1.00 89.81 248 ASN A N 1
ATOM 1913 C CA . ASN A 1 248 ? 21.065 11.926 -5.758 1.00 89.81 248 ASN A CA 1
ATOM 1914 C C . ASN A 1 248 ? 20.033 12.287 -6.841 1.00 89.81 248 ASN A C 1
ATOM 1916 O O . ASN A 1 248 ? 18.899 12.633 -6.509 1.00 89.81 248 ASN A O 1
ATOM 1920 N N . CYS A 1 249 ? 20.375 12.170 -8.127 1.00 90.88 249 CYS A N 1
ATOM 1921 C CA . CYS A 1 249 ? 19.482 12.444 -9.258 1.00 90.88 249 CYS A CA 1
ATOM 1922 C C . CYS A 1 249 ? 18.960 13.890 -9.322 1.00 90.88 249 CYS A C 1
ATOM 1924 O O . CYS A 1 249 ? 17.810 14.157 -9.685 1.00 90.88 249 CYS A O 1
ATOM 1926 N N . GLU A 1 250 ? 19.809 14.823 -8.912 1.00 90.62 250 GLU A N 1
ATOM 1927 C CA . GLU A 1 250 ? 19.556 16.255 -8.838 1.00 90.62 250 GLU A CA 1
ATOM 1928 C C . GLU A 1 250 ? 19.859 17.011 -10.140 1.00 90.62 250 GLU A C 1
ATOM 1930 O O . GLU A 1 250 ? 19.382 18.135 -10.294 1.00 90.62 250 GLU A O 1
ATOM 1935 N N . SER A 1 251 ? 20.651 16.418 -11.046 1.00 84.69 251 SER A N 1
ATOM 1936 C CA . SER A 1 251 ? 21.165 17.061 -12.270 1.00 84.69 251 SER A CA 1
ATOM 1937 C C . SER A 1 251 ? 20.505 16.552 -13.538 1.00 84.69 251 SER A C 1
ATOM 1939 O O . SER A 1 251 ? 20.550 15.321 -13.756 1.00 84.69 251 SER A O 1
#

Organism: NCBI:txid174260

Radius of gyration: 20.49 Å; chains: 1; bounding box: 54×50×48 Å

pLDDT: mean 71.5, std 15.5, range [39.0, 92.81]

Secondary structure (DSSP, 8-state):
-TTEEEEEEESSTT--EEEEEESS---GGGHHHHHHH-HHHHSTTS---SS--GGG--EEEEEPP-TTPPPP--TT---TTEEE-TTSSEEEPTT-BSTTS-B--S-GGGS--SS--EEEESSGGG-SS--EEE-TT--EEEEEEETTEEEES-SEEEE-SS-EEEEEETTEEEEEEPPTT--BS-HHHHHHH-HHHHHHHHS---TTS--EEEEEE---GGGTTS-TTTEE-TTSS-EEPTT--STTS--